Protein AF-A0A258CVZ5-F1 (afdb_monomer_lite)

Radius of gyration: 55.41 Å; chains: 1; bounding box: 117×95×167 Å

Sequence (265 aa):
MRPGRKWPPSSSAARSSVRCCCARSRASSRRRPATSSPASRQPRSSSRLRRTTCRPRPGAPRHAPNSSASRRRRPRATLPRWPSPPRKSPWRSTRSAGGSVLSVISDIAQQTNLLALNATIEAARAGDAGRGFAVVAAEVKALAGQTAAATHDIARLVADMQGATRSSVESIGQVSTTIGKMSDISTAMAAAFVEQTAIIQEISSNAQRTAHLTAEVAHTIDEVNGGAKLTTDAAAQVHISAHQLTDQSQRLASEVDRLMTTLAA

Structure (mmCIF, N/CA/C/O backbone):
data_AF-A0A258CVZ5-F1
#
_entry.id   AF-A0A258CVZ5-F1
#
loop_
_atom_site.group_PDB
_atom_site.id
_atom_site.type_symbol
_atom_site.label_atom_id
_atom_site.label_alt_id
_atom_site.label_comp_id
_atom_site.label_asym_id
_atom_site.label_entity_id
_atom_site.label_seq_id
_atom_site.pdbx_PDB_ins_code
_atom_site.Cartn_x
_atom_site.Cartn_y
_atom_site.Cartn_z
_atom_site.occupancy
_atom_site.B_iso_or_equiv
_atom_site.auth_seq_id
_atom_site.auth_comp_id
_atom_site.auth_asym_id
_atom_site.auth_atom_id
_atom_site.pdbx_PDB_model_num
ATOM 1 N N . MET A 1 1 ? -6.219 -42.649 34.442 1.00 43.97 1 MET A N 1
ATOM 2 C CA . MET A 1 1 ? -4.867 -42.430 33.873 1.00 43.97 1 MET A CA 1
ATOM 3 C C . MET A 1 1 ? -4.973 -41.889 32.448 1.00 43.97 1 MET A C 1
ATOM 5 O O . MET A 1 1 ? -5.519 -42.581 31.602 1.00 43.97 1 MET A O 1
ATOM 9 N N . ARG A 1 2 ? -4.448 -40.688 32.177 1.00 38.56 2 ARG A N 1
ATOM 10 C CA . ARG A 1 2 ? -3.945 -40.211 30.867 1.00 38.56 2 ARG A CA 1
ATOM 11 C C . ARG A 1 2 ? -3.020 -39.007 31.155 1.00 38.56 2 ARG A C 1
ATOM 13 O O . ARG A 1 2 ? -3.294 -38.299 32.123 1.00 38.56 2 ARG A O 1
ATOM 20 N N . PRO A 1 3 ? -1.895 -38.821 30.440 1.00 45.94 3 PRO A N 1
ATOM 21 C CA . PRO A 1 3 ? -0.802 -37.971 30.923 1.00 45.94 3 PRO A CA 1
ATOM 22 C C . PRO A 1 3 ? -1.052 -36.468 30.728 1.00 45.94 3 PRO A C 1
ATOM 24 O O . PRO A 1 3 ? -1.619 -36.039 29.723 1.00 45.94 3 PRO A O 1
ATOM 27 N N . GLY A 1 4 ? -0.585 -35.663 31.687 1.00 37.09 4 GLY A N 1
ATOM 28 C CA . GLY A 1 4 ? -0.695 -34.203 31.653 1.00 37.09 4 GLY A CA 1
ATOM 29 C C . GLY A 1 4 ? 0.285 -33.539 30.680 1.00 37.09 4 GLY A C 1
ATOM 30 O O . GLY A 1 4 ? 1.428 -33.973 30.527 1.00 37.09 4 GLY A O 1
ATOM 31 N N . ARG A 1 5 ? -0.146 -32.440 30.048 1.00 44.16 5 ARG A N 1
ATOM 32 C CA . ARG A 1 5 ? 0.712 -31.602 29.196 1.00 44.16 5 ARG A CA 1
ATOM 33 C C . ARG A 1 5 ? 1.602 -30.712 30.070 1.00 44.16 5 ARG A C 1
ATOM 35 O O . ARG A 1 5 ? 1.121 -29.743 30.651 1.00 44.16 5 ARG A O 1
ATOM 42 N N . LYS A 1 6 ? 2.897 -31.029 30.147 1.00 41.91 6 LYS A N 1
ATOM 43 C CA . LYS A 1 6 ? 3.903 -30.144 30.756 1.00 41.91 6 LYS A CA 1
ATOM 44 C C . LYS A 1 6 ? 4.078 -28.888 29.895 1.00 41.91 6 LYS A C 1
ATOM 46 O O . LYS A 1 6 ? 4.315 -29.006 28.695 1.00 41.91 6 LYS A O 1
ATOM 51 N N . TRP A 1 7 ? 4.018 -27.711 30.513 1.00 36.25 7 TRP A N 1
ATOM 52 C CA . TRP A 1 7 ? 4.515 -26.469 29.915 1.00 36.25 7 TRP A CA 1
ATOM 53 C C . TRP A 1 7 ? 6.034 -26.358 30.153 1.00 36.25 7 TRP A C 1
ATOM 55 O O . TRP A 1 7 ? 6.476 -26.646 31.269 1.00 36.25 7 TRP A O 1
ATOM 65 N N . PRO A 1 8 ? 6.845 -25.962 29.155 1.00 52.19 8 PRO A N 1
ATOM 66 C CA . PRO A 1 8 ? 8.255 -25.634 29.363 1.00 52.19 8 PRO A CA 1
ATOM 67 C C . PRO A 1 8 ? 8.420 -24.234 30.002 1.00 52.19 8 PRO A C 1
ATOM 69 O O . PRO A 1 8 ? 7.559 -23.373 29.810 1.00 52.19 8 PRO A O 1
ATOM 72 N N . PRO A 1 9 ? 9.507 -23.986 30.759 1.00 44.97 9 PRO A N 1
ATOM 73 C CA . PRO A 1 9 ? 9.727 -22.728 31.476 1.00 44.97 9 PRO A CA 1
ATOM 74 C C . PRO A 1 9 ? 10.309 -21.603 30.601 1.00 44.97 9 PRO A C 1
ATOM 76 O O . PRO A 1 9 ? 10.814 -21.817 29.501 1.00 44.97 9 PRO A O 1
ATOM 79 N N . SER A 1 10 ? 10.265 -20.380 31.132 1.00 40.62 10 SER A N 1
ATOM 80 C CA . SER A 1 10 ? 10.640 -19.134 30.455 1.00 40.62 10 SER A CA 1
ATOM 81 C C . SER A 1 10 ? 12.147 -18.838 30.420 1.00 40.62 10 SER A C 1
ATOM 83 O O . SER A 1 10 ? 12.774 -18.700 31.469 1.00 40.62 10 SER A O 1
ATOM 85 N N . SER A 1 11 ? 12.688 -18.575 29.228 1.00 33.44 11 SER A N 1
ATOM 86 C CA . SER A 1 11 ? 13.855 -17.704 28.977 1.00 33.44 11 SER A CA 1
ATOM 87 C C . SER A 1 11 ? 13.878 -17.329 27.476 1.00 33.44 11 SER A C 1
ATOM 89 O O . SER A 1 11 ? 13.265 -18.036 26.684 1.00 33.44 11 SER A O 1
ATOM 91 N N . SER A 1 12 ? 14.489 -16.239 26.997 1.00 35.91 12 SER A N 1
ATOM 92 C CA . SER A 1 12 ? 15.275 -15.183 27.654 1.00 35.91 12 SER A CA 1
ATOM 93 C C . SER A 1 12 ? 14.945 -13.786 27.066 1.00 35.91 12 SER A C 1
ATOM 95 O O . SER A 1 12 ? 14.009 -13.629 26.284 1.00 35.91 12 SER A O 1
ATOM 97 N N . ALA A 1 13 ? 15.640 -12.733 27.510 1.00 39.41 13 ALA A N 1
ATOM 98 C CA . ALA A 1 13 ? 15.222 -11.340 27.322 1.00 39.41 13 ALA A CA 1
ATOM 99 C C . ALA A 1 13 ? 15.484 -10.738 25.923 1.00 39.41 13 ALA A C 1
ATOM 101 O O . ALA A 1 13 ? 16.605 -10.769 25.426 1.00 39.41 13 ALA A O 1
ATOM 102 N N . ALA A 1 14 ? 14.495 -10.003 25.398 1.00 33.94 14 ALA A N 1
ATOM 103 C CA . ALA A 1 14 ? 14.658 -9.033 24.309 1.00 33.94 14 ALA A CA 1
ATOM 104 C C . ALA A 1 14 ? 14.082 -7.662 24.726 1.00 33.94 14 ALA A C 1
ATOM 106 O O . ALA A 1 14 ? 12.896 -7.387 24.559 1.00 33.94 14 ALA A O 1
ATOM 107 N N . ARG A 1 15 ? 14.913 -6.790 25.320 1.00 34.47 15 ARG A N 1
ATOM 108 C CA . ARG A 1 15 ? 14.501 -5.445 25.778 1.00 34.47 15 ARG A CA 1
ATOM 109 C C . ARG A 1 15 ? 14.641 -4.401 24.659 1.00 34.47 15 ARG A C 1
ATOM 111 O O . ARG A 1 15 ? 15.603 -3.637 24.644 1.00 34.47 15 ARG A O 1
ATOM 118 N N . SER A 1 16 ? 13.679 -4.327 23.742 1.00 34.06 16 SER A N 1
ATOM 119 C CA . SER A 1 16 ? 13.611 -3.272 22.715 1.00 34.06 16 SER A CA 1
ATOM 120 C C . SER A 1 16 ? 13.092 -1.945 23.296 1.00 34.06 16 SER A C 1
ATOM 122 O O . SER A 1 16 ? 11.910 -1.614 23.229 1.00 34.06 16 SER A O 1
ATOM 124 N N . SER A 1 17 ? 13.986 -1.150 23.895 1.00 35.59 17 SER A N 1
ATOM 125 C CA . SER A 1 17 ? 13.624 0.146 24.487 1.00 35.59 17 SER A CA 1
ATOM 126 C C . SER A 1 17 ? 13.300 1.204 23.421 1.00 35.59 17 SER A C 1
ATOM 128 O O . SER A 1 17 ? 14.208 1.843 22.882 1.00 35.59 17 SER A O 1
ATOM 130 N N . VAL A 1 18 ? 12.013 1.445 23.159 1.00 36.34 18 VAL A N 1
ATOM 131 C CA . VAL A 1 18 ? 11.547 2.560 22.316 1.00 36.34 18 VAL A CA 1
ATOM 132 C C . VAL A 1 18 ? 11.775 3.885 23.054 1.00 36.34 18 VAL A C 1
ATOM 134 O O . VAL A 1 18 ? 10.957 4.320 23.862 1.00 36.34 18 VAL A O 1
ATOM 137 N N . ARG A 1 19 ? 12.919 4.531 22.803 1.00 35.22 19 ARG A N 1
ATOM 138 C CA . ARG A 1 19 ? 13.215 5.883 23.300 1.00 35.22 19 ARG A CA 1
ATOM 139 C C . ARG A 1 19 ? 12.685 6.931 22.321 1.00 35.22 19 ARG A C 1
ATOM 141 O O . ARG A 1 19 ? 13.093 6.953 21.164 1.00 35.22 19 ARG A O 1
ATOM 148 N N . CYS A 1 20 ? 11.845 7.847 22.798 1.00 30.83 20 CYS A N 1
ATOM 149 C CA . CYS A 1 20 ? 11.423 9.010 22.017 1.00 30.83 20 CYS A CA 1
ATOM 150 C C . CYS A 1 20 ? 12.607 9.960 21.767 1.00 30.83 20 CYS A C 1
ATOM 152 O O . CYS A 1 20 ? 13.068 10.645 22.682 1.00 30.83 20 CYS A O 1
ATOM 154 N N . CYS A 1 21 ? 13.079 10.044 20.522 1.00 32.38 21 CYS A N 1
ATOM 155 C CA . CYS A 1 21 ? 14.074 11.035 20.112 1.00 32.38 21 CYS A CA 1
ATOM 156 C C . CYS A 1 21 ? 13.416 12.384 19.786 1.00 32.38 21 CYS A C 1
ATOM 158 O O . CYS A 1 21 ? 13.092 12.673 18.636 1.00 32.38 21 CYS A O 1
ATOM 160 N N . CYS A 1 22 ? 13.282 13.251 20.791 1.00 32.50 22 CYS A N 1
ATOM 161 C CA . CYS A 1 22 ? 13.031 14.674 20.557 1.00 32.50 22 CYS A CA 1
ATOM 162 C C . CYS A 1 22 ? 14.263 15.318 19.899 1.00 32.50 22 CYS A C 1
ATOM 164 O O . CYS A 1 22 ? 15.237 15.651 20.577 1.00 32.50 22 CYS A O 1
ATOM 166 N N . ALA A 1 23 ? 14.226 15.503 18.579 1.00 34.03 23 ALA A N 1
ATOM 167 C CA . ALA A 1 23 ? 15.282 16.187 17.842 1.00 34.03 23 ALA A CA 1
ATOM 168 C C . ALA A 1 23 ? 15.343 17.676 18.236 1.00 34.03 23 ALA A C 1
ATOM 170 O O . ALA A 1 23 ? 14.445 18.456 17.921 1.00 34.03 23 ALA A O 1
ATOM 171 N N . ARG A 1 24 ? 16.417 18.080 18.926 1.00 32.25 24 ARG A N 1
ATOM 172 C CA . ARG A 1 24 ? 16.710 19.478 19.276 1.00 32.25 24 ARG A CA 1
ATOM 173 C C . ARG A 1 24 ? 17.983 19.917 18.555 1.00 32.25 24 ARG A C 1
ATOM 175 O O . ARG A 1 24 ? 19.082 19.538 18.958 1.00 32.25 24 ARG A O 1
ATOM 182 N N . SER A 1 25 ? 17.833 20.724 17.509 1.00 32.69 25 SER A N 1
ATOM 183 C CA . SER A 1 25 ? 18.953 21.347 16.799 1.00 32.69 25 SER A CA 1
ATOM 184 C C . SER A 1 25 ? 19.753 22.291 17.712 1.00 32.69 25 SER A C 1
ATOM 186 O O . SER A 1 25 ? 19.234 22.864 18.675 1.00 32.69 25 SER A O 1
ATOM 188 N N . ARG A 1 26 ? 21.053 22.424 17.429 1.00 36.06 26 ARG A N 1
ATOM 189 C CA . ARG A 1 26 ? 22.012 23.288 18.139 1.00 36.06 26 ARG A CA 1
ATOM 190 C C . ARG A 1 26 ? 22.712 24.226 17.152 1.00 36.06 26 ARG A C 1
ATOM 192 O O . ARG A 1 26 ? 22.802 23.907 15.974 1.00 36.06 26 ARG A O 1
ATOM 199 N N . ALA A 1 27 ? 23.318 25.278 17.715 1.00 32.81 27 ALA A N 1
ATOM 200 C CA . ALA A 1 27 ? 24.155 26.286 17.051 1.00 32.81 27 ALA A CA 1
ATOM 201 C C . ALA A 1 27 ? 23.382 27.250 16.118 1.00 32.81 27 ALA A C 1
ATOM 203 O O . ALA A 1 27 ? 22.304 26.927 15.638 1.00 32.81 27 ALA A O 1
ATOM 204 N N . SER A 1 28 ? 23.855 28.479 15.883 1.00 30.25 28 SER A N 1
ATOM 205 C CA . SER A 1 28 ? 25.177 29.055 16.205 1.00 30.25 28 SER A CA 1
ATOM 206 C C . SER A 1 28 ? 25.136 30.303 17.102 1.00 30.25 28 SER A C 1
ATOM 208 O O . SER A 1 28 ? 24.084 30.863 17.390 1.00 30.25 28 SER A O 1
ATOM 210 N N . SER A 1 29 ? 26.309 30.728 17.578 1.00 32.22 29 SER A N 1
ATOM 211 C CA . SER A 1 29 ? 26.504 31.802 18.560 1.00 32.22 29 SER A CA 1
ATOM 212 C C . SER A 1 29 ? 27.061 33.093 17.948 1.00 32.22 29 SER A C 1
ATOM 214 O O . SER A 1 29 ? 27.775 33.042 16.946 1.00 32.22 29 SER A O 1
ATOM 216 N N . ARG A 1 30 ? 26.846 34.242 18.618 1.00 32.75 30 ARG A N 1
ATOM 217 C CA . ARG A 1 30 ? 27.822 35.354 18.664 1.00 32.75 30 ARG A CA 1
ATOM 218 C C . ARG A 1 30 ? 27.571 36.355 19.815 1.00 32.75 30 ARG A C 1
ATOM 220 O O . ARG A 1 30 ? 26.551 37.020 19.856 1.00 32.75 30 ARG A O 1
ATOM 227 N N . ARG A 1 31 ? 28.591 36.465 20.681 1.00 33.00 31 ARG A N 1
ATOM 228 C CA . ARG A 1 31 ? 29.097 37.663 21.402 1.00 33.00 31 ARG A CA 1
ATOM 229 C C . ARG A 1 31 ? 28.185 38.448 22.381 1.00 33.00 31 ARG A C 1
ATOM 231 O O . ARG A 1 31 ? 27.462 39.358 22.003 1.00 33.00 31 ARG A O 1
ATOM 238 N N . ARG A 1 32 ? 28.412 38.164 23.676 1.00 35.53 32 ARG A N 1
ATOM 239 C CA . ARG A 1 32 ? 28.558 39.124 24.812 1.00 35.53 32 ARG A CA 1
ATOM 240 C C . ARG A 1 32 ? 29.895 39.917 24.689 1.00 35.53 32 ARG A C 1
ATOM 242 O O . ARG A 1 32 ? 30.618 39.591 23.739 1.00 35.53 32 ARG A O 1
ATOM 249 N N . PRO A 1 33 ? 30.329 40.858 25.582 1.00 45.25 33 PRO A N 1
ATOM 250 C CA . PRO A 1 33 ? 29.821 41.349 26.902 1.00 45.25 33 PRO A CA 1
ATOM 251 C C . PRO A 1 33 ? 28.605 42.310 26.765 1.00 45.25 33 PRO A C 1
ATOM 253 O O . PRO A 1 33 ? 27.865 42.110 25.810 1.00 45.25 33 PRO A O 1
ATOM 256 N N . ALA A 1 34 ? 28.213 43.264 27.635 1.00 33.00 34 ALA A N 1
ATOM 257 C CA . ALA A 1 34 ? 28.715 43.900 28.885 1.00 33.00 34 ALA A CA 1
ATOM 258 C C . ALA A 1 34 ? 27.500 44.549 29.645 1.00 33.00 34 ALA A C 1
ATOM 260 O O . ALA A 1 34 ? 26.404 44.481 29.096 1.00 33.00 34 ALA A O 1
ATOM 261 N N . THR A 1 35 ? 27.511 45.180 30.839 1.00 35.22 35 THR A N 1
ATOM 262 C CA . THR A 1 35 ? 28.440 45.360 31.996 1.00 35.22 35 THR A CA 1
ATOM 263 C C . THR A 1 35 ? 27.619 45.813 33.239 1.00 35.22 35 THR A C 1
ATOM 265 O O . THR A 1 35 ? 26.441 46.115 33.080 1.00 35.22 35 THR A O 1
ATOM 268 N N . SER A 1 36 ? 28.258 45.922 34.424 1.00 35.38 36 SER A N 1
ATOM 269 C CA . SER A 1 36 ? 27.832 46.712 35.618 1.00 35.38 36 SER A CA 1
ATOM 270 C C . SER A 1 36 ? 26.449 46.436 36.271 1.00 35.38 36 SER A C 1
ATOM 272 O O . SER A 1 36 ? 25.650 45.623 35.823 1.00 35.38 36 SER A O 1
ATOM 274 N N . SER A 1 37 ? 26.241 47.033 37.452 1.00 33.56 37 SER A N 1
ATOM 275 C CA . SER A 1 37 ? 25.177 46.794 38.453 1.00 33.56 37 SER A CA 1
ATOM 276 C C . SER A 1 37 ? 24.956 48.112 39.241 1.00 33.56 37 SER A C 1
ATOM 278 O O . SER A 1 37 ? 25.771 49.017 39.058 1.00 33.56 37 SER A O 1
ATOM 280 N N . PRO A 1 38 ? 24.034 48.235 40.219 1.00 51.97 38 PRO A N 1
ATOM 281 C CA . PRO A 1 38 ? 22.591 47.963 40.233 1.00 51.97 38 PRO A CA 1
ATOM 282 C C . PRO A 1 38 ? 21.750 49.267 40.415 1.00 51.97 38 PRO A C 1
ATOM 284 O O . PRO A 1 38 ? 22.261 50.374 40.310 1.00 51.97 38 PRO A O 1
ATOM 287 N N . ALA A 1 39 ? 20.472 49.099 40.797 1.00 32.91 39 ALA A N 1
ATOM 288 C CA . ALA A 1 39 ? 19.554 50.072 41.423 1.00 32.91 39 ALA A CA 1
ATOM 289 C C . ALA A 1 39 ? 18.831 51.126 40.546 1.00 32.91 39 ALA A C 1
ATOM 291 O O . ALA A 1 39 ? 19.392 52.139 40.146 1.00 32.91 39 ALA A O 1
ATOM 292 N N . SER A 1 40 ? 17.495 51.001 40.444 1.00 35.50 40 SER A N 1
ATOM 293 C CA . SER A 1 40 ? 16.571 51.951 41.111 1.00 35.50 40 SER A CA 1
ATOM 294 C C . SER A 1 40 ? 15.066 51.606 40.979 1.00 35.50 40 SER A C 1
ATOM 296 O O . SER A 1 40 ? 14.589 51.126 39.960 1.00 35.50 40 SER A O 1
ATOM 298 N N . ARG A 1 41 ? 14.333 51.875 42.072 1.00 33.91 41 ARG A N 1
ATOM 299 C CA . ARG A 1 41 ? 12.924 52.332 42.193 1.00 33.91 41 ARG A CA 1
ATOM 300 C C . ARG A 1 41 ? 11.809 51.785 41.260 1.00 33.91 41 ARG A C 1
ATOM 302 O O . ARG A 1 41 ? 11.438 52.433 40.294 1.00 33.91 41 ARG A O 1
ATOM 309 N N . GLN A 1 42 ? 11.106 50.776 41.794 1.00 39.81 42 GLN A N 1
ATOM 310 C CA . GLN A 1 42 ? 9.632 50.706 41.988 1.00 39.81 42 GLN A CA 1
ATOM 311 C C . GLN A 1 42 ? 8.634 50.684 40.785 1.00 39.81 42 GLN A C 1
ATOM 313 O O . GLN A 1 42 ? 8.951 51.107 39.679 1.00 39.81 42 GLN A O 1
ATOM 318 N N . PRO A 1 43 ? 7.400 50.150 40.982 1.00 44.72 43 PRO A N 1
ATOM 319 C CA . PRO A 1 43 ? 6.485 49.779 39.891 1.00 44.72 43 PRO A CA 1
ATOM 320 C C . PRO A 1 43 ? 5.345 50.783 39.626 1.00 44.72 43 PRO A C 1
ATOM 322 O O . PRO A 1 43 ? 4.914 51.501 40.530 1.00 44.72 43 PRO A O 1
ATOM 325 N N . ARG A 1 44 ? 4.745 50.739 38.421 1.00 33.84 44 ARG A N 1
ATOM 326 C CA . ARG A 1 44 ? 3.428 51.349 38.134 1.00 33.84 44 ARG A CA 1
ATOM 327 C C . ARG A 1 44 ? 2.563 50.563 37.136 1.00 33.84 44 ARG A C 1
ATOM 329 O O . ARG A 1 44 ? 3.063 49.894 36.241 1.00 33.84 44 ARG A O 1
ATOM 336 N N . SER A 1 45 ? 1.249 50.749 37.303 1.00 35.41 45 SER A N 1
ATOM 337 C CA . SER A 1 45 ? 0.148 50.519 36.345 1.00 35.41 45 SER A CA 1
ATOM 338 C C . SER A 1 45 ? 0.005 49.131 35.704 1.00 35.41 45 SER A C 1
ATOM 340 O O . SER A 1 45 ? 0.481 48.854 34.606 1.00 35.41 45 SER A O 1
ATOM 342 N N . SER A 1 46 ? -0.832 48.330 36.356 1.00 36.00 46 SER A N 1
ATOM 343 C CA . SER A 1 46 ? -1.595 47.212 35.801 1.00 36.00 46 SER A CA 1
ATOM 344 C C . SER A 1 46 ? -2.308 47.539 34.474 1.00 36.00 46 SER A C 1
ATOM 346 O O . SER A 1 46 ? -3.188 48.399 34.405 1.00 36.00 46 SER A O 1
ATOM 348 N N . SER A 1 47 ? -1.998 46.784 33.418 1.00 40.25 47 SER A N 1
ATOM 349 C CA . SER A 1 47 ? -2.697 46.844 32.131 1.00 40.25 47 SER A CA 1
ATOM 350 C C . SER A 1 47 ? -3.999 46.027 32.166 1.00 40.25 47 SER A C 1
ATOM 352 O O . SER A 1 47 ? -4.002 44.803 32.299 1.00 40.25 47 SER A O 1
ATOM 354 N N . ARG A 1 48 ? -5.152 46.700 32.040 1.00 41.22 48 ARG A N 1
ATOM 355 C CA . ARG A 1 48 ? -6.466 46.032 31.990 1.00 41.22 48 ARG A CA 1
ATOM 356 C C . ARG A 1 48 ? -6.670 45.312 30.652 1.00 41.22 48 ARG A C 1
ATOM 358 O O . ARG A 1 48 ? -7.052 45.937 29.664 1.00 41.22 48 ARG A O 1
ATOM 365 N N . LEU A 1 49 ? -6.512 43.988 30.645 1.00 41.81 49 LEU A N 1
ATOM 366 C CA . LEU A 1 49 ? -6.949 43.118 29.547 1.00 41.81 49 LEU A CA 1
ATOM 367 C C . LEU A 1 49 ? -8.471 43.234 29.338 1.00 41.81 49 LEU A C 1
ATOM 369 O O . LEU A 1 49 ? -9.266 42.649 30.077 1.00 41.81 49 LEU A O 1
ATOM 373 N N . ARG A 1 50 ? -8.891 43.989 28.315 1.00 39.28 50 ARG A N 1
ATOM 374 C CA . ARG A 1 50 ? -10.295 44.063 27.884 1.00 39.28 50 ARG A CA 1
ATOM 375 C C . ARG A 1 50 ? -10.717 42.726 27.266 1.00 39.28 50 ARG A C 1
ATOM 377 O O . ARG A 1 50 ? -10.440 42.470 26.100 1.00 39.28 50 ARG A O 1
ATOM 384 N N . ARG A 1 51 ? -11.434 41.893 28.029 1.00 38.19 51 ARG A N 1
ATOM 385 C CA . ARG A 1 51 ? -12.170 40.743 27.478 1.00 38.19 51 ARG A CA 1
ATOM 386 C C . ARG A 1 51 ? -13.263 41.244 26.528 1.00 38.19 51 ARG A C 1
ATOM 388 O O . ARG A 1 51 ? -14.237 41.844 26.974 1.00 38.19 51 ARG A O 1
ATOM 395 N N . THR A 1 52 ? -13.119 40.976 25.235 1.00 42.44 52 THR A N 1
ATOM 396 C CA . THR A 1 52 ? -14.154 41.199 24.218 1.00 42.44 52 THR A CA 1
ATOM 397 C C . THR A 1 52 ? -15.204 40.090 24.282 1.00 42.44 52 THR A C 1
ATOM 399 O O . THR A 1 52 ? -15.119 39.072 23.600 1.00 42.44 52 THR A O 1
ATOM 402 N N . THR A 1 53 ? -16.217 40.269 25.129 1.00 43.12 53 THR A N 1
ATOM 403 C CA . THR A 1 53 ? -17.380 39.375 25.188 1.00 43.12 53 THR A CA 1
ATOM 404 C C . THR A 1 53 ? -18.278 39.576 23.965 1.00 43.12 53 THR A C 1
ATOM 406 O O . THR A 1 53 ? -19.098 40.491 23.915 1.00 43.12 53 THR A O 1
ATOM 409 N N . CYS A 1 54 ? -18.143 38.700 22.966 1.00 35.62 54 CYS A N 1
ATOM 410 C CA . CYS A 1 54 ? -19.043 38.663 21.813 1.00 35.62 54 CYS A CA 1
ATOM 411 C C . CYS A 1 54 ? -20.477 38.342 22.264 1.00 35.62 54 CYS A C 1
ATOM 413 O O . CYS A 1 54 ? -20.787 37.214 22.646 1.00 35.62 54 CYS A O 1
ATOM 415 N N . ARG A 1 55 ? -21.355 39.349 22.225 1.00 36.38 55 ARG A N 1
ATOM 416 C CA . ARG A 1 55 ? -22.770 39.237 22.597 1.00 36.38 55 ARG A CA 1
ATOM 417 C C . ARG A 1 55 ? -23.586 38.857 21.348 1.00 36.38 55 ARG A C 1
ATOM 419 O O . ARG A 1 55 ? -23.510 39.592 20.363 1.00 36.38 55 ARG A O 1
ATOM 426 N N . PRO A 1 56 ? -24.342 37.743 21.336 1.00 41.81 56 PRO A N 1
ATOM 427 C CA . PRO A 1 56 ? -25.127 37.354 20.164 1.00 41.81 56 PRO A CA 1
ATOM 428 C C . PRO A 1 56 ? -26.287 38.332 19.921 1.00 41.81 56 PRO A C 1
ATOM 430 O O . PRO A 1 56 ? -26.896 38.835 20.867 1.00 41.81 56 PRO A O 1
ATOM 433 N N . ARG A 1 57 ? -26.612 38.588 18.646 1.00 39.31 57 ARG A N 1
ATOM 434 C CA . ARG A 1 57 ? -27.811 39.350 18.257 1.00 39.31 57 ARG A CA 1
ATOM 435 C C . ARG A 1 57 ? -29.077 38.509 18.505 1.00 39.31 57 ARG A C 1
ATOM 437 O O . ARG A 1 57 ? -29.105 37.360 18.063 1.00 39.31 57 ARG A O 1
ATOM 444 N N . PRO A 1 58 ? -30.139 39.056 19.123 1.00 40.19 58 PRO A N 1
ATOM 445 C CA . PRO A 1 58 ? -31.464 38.445 19.062 1.00 40.19 58 PRO A CA 1
ATOM 446 C C . PRO A 1 58 ? -32.047 38.589 17.643 1.00 40.19 58 PRO A C 1
ATOM 448 O O . PRO A 1 58 ? -31.783 39.587 16.973 1.00 40.19 58 PRO A O 1
ATOM 451 N N . GLY A 1 59 ? -32.843 37.611 17.191 1.00 46.28 59 GLY A N 1
ATOM 452 C CA . GLY A 1 59 ? -33.611 37.701 15.935 1.00 46.28 59 GLY A CA 1
ATOM 453 C C . GLY A 1 59 ? -33.325 36.649 14.852 1.00 46.28 59 GLY A C 1
ATOM 454 O O . GLY A 1 59 ? -33.938 36.713 13.792 1.00 46.28 59 GLY A O 1
ATOM 455 N N . ALA A 1 60 ? -32.439 35.672 15.076 1.00 39.50 60 ALA A N 1
ATOM 456 C CA . ALA A 1 60 ? -32.267 34.560 14.132 1.00 39.50 60 ALA A CA 1
ATOM 457 C C . ALA 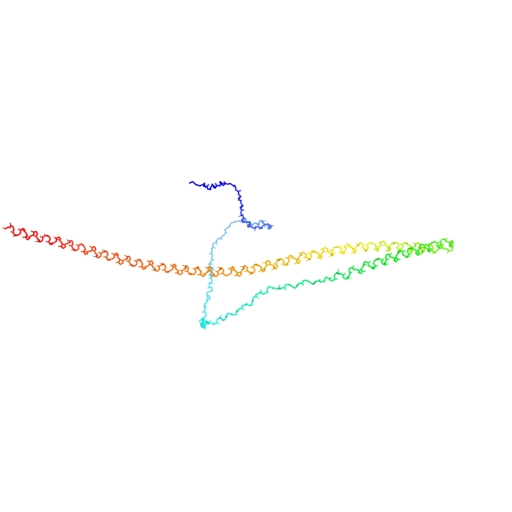A 1 60 ? -33.453 33.565 14.218 1.00 39.50 60 ALA A C 1
ATOM 459 O O . ALA A 1 60 ? -33.765 33.111 15.325 1.00 39.50 60 ALA A O 1
ATOM 460 N N . PRO A 1 61 ? -34.111 33.197 13.100 1.00 45.75 61 PRO A N 1
ATOM 461 C CA . PRO A 1 61 ? -35.227 32.254 13.118 1.00 45.75 61 PRO A CA 1
ATOM 462 C C . PRO A 1 61 ? -34.760 30.831 13.456 1.00 45.75 61 PRO A C 1
ATOM 464 O O . PRO A 1 61 ? -33.727 30.358 12.978 1.00 45.75 61 PRO A O 1
ATOM 467 N N . ARG A 1 62 ? -35.547 30.117 14.270 1.00 42.34 62 ARG A N 1
ATOM 468 C CA . ARG A 1 62 ? -35.299 28.704 14.589 1.00 42.34 62 ARG A CA 1
ATOM 469 C C . ARG A 1 62 ? -35.729 27.824 13.414 1.00 42.34 62 ARG A C 1
ATOM 471 O O . ARG A 1 62 ? -36.917 27.564 13.249 1.00 42.34 62 ARG A O 1
ATOM 478 N N . HIS A 1 63 ? -34.777 27.327 12.628 1.00 40.84 63 HIS A N 1
ATOM 479 C CA . HIS A 1 63 ? -35.067 26.259 11.670 1.00 40.84 63 HIS A CA 1
ATOM 480 C C . HIS A 1 63 ? -35.427 24.964 12.410 1.00 40.84 63 HIS A C 1
ATOM 482 O O . HIS A 1 63 ? -34.633 24.447 13.196 1.00 40.84 63 HIS A O 1
ATOM 488 N N . ALA A 1 64 ? -36.625 24.441 12.146 1.00 39.66 64 ALA A N 1
ATOM 489 C CA . ALA A 1 64 ? -37.043 23.122 12.606 1.00 39.66 64 ALA A CA 1
ATOM 490 C C . ALA A 1 64 ? -36.253 22.008 11.880 1.00 39.66 64 ALA A C 1
ATOM 492 O O . ALA A 1 64 ? -35.856 22.194 10.724 1.00 39.66 64 ALA A O 1
ATOM 493 N N . PRO A 1 65 ? -36.028 20.842 12.516 1.00 43.56 65 PRO A N 1
ATOM 494 C CA . PRO A 1 65 ? -35.338 19.724 11.882 1.00 43.56 65 PRO A CA 1
ATOM 495 C C . PRO A 1 65 ? -36.227 19.084 10.804 1.00 43.56 65 PRO A C 1
ATOM 497 O O . PRO A 1 65 ? -37.152 18.338 11.113 1.00 43.56 65 PRO A O 1
ATOM 500 N N . ASN A 1 66 ? -35.940 19.355 9.528 1.00 41.44 66 ASN A N 1
ATOM 501 C CA . ASN A 1 66 ? -36.650 18.716 8.420 1.00 41.44 66 ASN A CA 1
ATOM 502 C C . ASN A 1 66 ? -36.263 17.228 8.300 1.00 41.44 66 ASN A C 1
ATOM 504 O O . ASN A 1 66 ? -35.179 16.882 7.822 1.00 41.44 66 ASN A O 1
ATOM 508 N N . SER A 1 67 ? -37.186 16.350 8.686 1.00 43.72 67 SER A N 1
ATOM 509 C CA . SER A 1 67 ? -37.103 14.888 8.629 1.00 43.72 67 SER A CA 1
ATOM 510 C C . SER A 1 67 ? -37.297 14.305 7.214 1.00 43.72 67 SER A C 1
ATOM 512 O O . SER A 1 67 ? -37.980 13.302 7.031 1.00 43.72 67 SER A O 1
ATOM 514 N N . SER A 1 68 ? -36.649 14.885 6.196 1.00 41.12 68 SER A N 1
ATOM 515 C CA . SER A 1 68 ? -36.698 14.394 4.806 1.00 41.12 68 SER A CA 1
ATOM 516 C C . SER A 1 68 ? -35.321 14.341 4.119 1.00 41.12 68 SER A C 1
ATOM 518 O O . SER A 1 68 ? -35.189 14.604 2.918 1.00 41.12 68 SER A O 1
ATOM 520 N N . ALA A 1 69 ? -34.267 14.000 4.870 1.00 40.66 69 ALA A N 1
ATOM 521 C CA . ALA A 1 69 ? -32.906 13.823 4.354 1.00 40.66 69 ALA A CA 1
ATOM 522 C C . ALA A 1 69 ? -32.792 12.577 3.448 1.00 40.66 69 ALA A C 1
ATOM 524 O O . ALA A 1 69 ? -32.302 11.522 3.853 1.00 40.66 69 ALA A O 1
ATOM 525 N N . SER A 1 70 ? -33.267 12.706 2.205 1.00 38.81 70 SER A N 1
ATOM 526 C CA . SER A 1 70 ? -33.191 11.664 1.176 1.00 38.81 70 SER A CA 1
ATOM 527 C C . SER A 1 70 ? -31.782 11.061 1.088 1.00 38.81 70 SER A C 1
ATOM 529 O O . SER A 1 70 ? -30.784 11.784 1.004 1.00 38.81 70 SER A O 1
ATOM 531 N N . ARG A 1 71 ? -31.687 9.722 1.087 1.00 40.84 71 ARG A N 1
ATOM 532 C CA . ARG A 1 71 ? -30.416 8.995 0.926 1.00 40.84 71 ARG A CA 1
ATOM 533 C C . ARG A 1 71 ? -29.883 9.159 -0.502 1.00 40.84 71 ARG A C 1
ATOM 535 O O . ARG A 1 71 ? -29.902 8.220 -1.296 1.00 40.84 71 ARG A O 1
ATOM 542 N N . ARG A 1 72 ? -29.341 10.341 -0.817 1.00 38.69 72 ARG A N 1
ATOM 543 C CA . ARG A 1 72 ? -28.445 10.545 -1.959 1.00 38.69 72 ARG A CA 1
ATOM 544 C C . ARG A 1 72 ? -27.234 9.638 -1.763 1.00 38.69 72 ARG A C 1
ATOM 546 O O . ARG A 1 72 ? -26.277 10.006 -1.083 1.00 38.69 72 ARG A O 1
ATOM 553 N N . ARG A 1 73 ? -27.297 8.435 -2.346 1.00 41.28 73 ARG A N 1
ATOM 554 C CA . ARG A 1 73 ? -26.145 7.546 -2.517 1.00 41.28 73 ARG A CA 1
ATOM 555 C C . ARG A 1 73 ? -25.029 8.387 -3.128 1.00 41.28 73 ARG A C 1
ATOM 557 O O . ARG A 1 73 ? -25.123 8.762 -4.295 1.00 41.28 73 ARG A O 1
ATOM 564 N N . ARG A 1 74 ? -23.990 8.702 -2.348 1.00 40.22 74 ARG A N 1
ATOM 565 C CA . ARG A 1 74 ? -22.756 9.241 -2.925 1.00 40.22 74 ARG A CA 1
ATOM 566 C C . ARG A 1 74 ? -22.293 8.220 -3.971 1.00 40.22 74 ARG A C 1
ATOM 568 O O . ARG A 1 74 ? -22.274 7.030 -3.638 1.00 40.22 74 ARG A O 1
ATOM 575 N N . PRO A 1 75 ? -21.975 8.626 -5.213 1.00 41.53 75 PRO A N 1
ATOM 576 C CA . PRO A 1 75 ? -21.381 7.694 -6.159 1.00 41.53 75 PRO A CA 1
ATOM 577 C C . PRO A 1 75 ? -20.128 7.102 -5.508 1.00 41.53 75 PRO A C 1
ATOM 579 O O . PRO A 1 75 ? -19.401 7.816 -4.810 1.00 41.53 75 PRO A O 1
ATOM 582 N N . ARG A 1 76 ? -19.891 5.794 -5.692 1.00 46.78 76 ARG A N 1
ATOM 583 C CA . ARG A 1 76 ? -18.613 5.190 -5.288 1.00 46.78 76 ARG A CA 1
ATOM 584 C C . ARG A 1 76 ? -17.507 6.045 -5.898 1.00 46.78 76 ARG A C 1
ATOM 586 O O . ARG A 1 76 ? -17.547 6.298 -7.100 1.00 46.78 76 ARG A O 1
ATOM 593 N N . ALA A 1 77 ? -16.545 6.469 -5.084 1.00 45.34 77 ALA A N 1
ATOM 594 C CA . ALA A 1 77 ? -15.348 7.123 -5.584 1.00 45.34 77 ALA A CA 1
ATOM 595 C C . ALA A 1 77 ? -14.567 6.094 -6.411 1.00 45.34 77 ALA A C 1
ATOM 597 O O . ALA A 1 77 ? -13.798 5.298 -5.876 1.00 45.34 77 ALA A O 1
ATOM 598 N N . THR A 1 78 ? -14.832 6.058 -7.715 1.00 51.00 78 THR A N 1
ATOM 599 C CA . THR A 1 78 ? -14.041 5.291 -8.668 1.00 51.00 78 THR A CA 1
ATOM 600 C C . THR A 1 78 ? -12.639 5.873 -8.642 1.00 51.00 78 THR A C 1
ATOM 602 O O . THR A 1 78 ? -12.440 7.004 -9.092 1.00 51.00 78 THR A O 1
ATOM 605 N N . LEU A 1 79 ? -11.688 5.114 -8.090 1.00 52.03 79 LEU A N 1
ATOM 606 C CA . LEU A 1 79 ? -10.266 5.430 -8.187 1.00 52.03 79 LEU A CA 1
ATOM 607 C C . LEU A 1 79 ? -9.941 5.773 -9.651 1.00 52.03 79 LEU A C 1
ATOM 609 O O . LEU A 1 79 ? -10.460 5.092 -10.545 1.00 52.03 79 LEU A O 1
ATOM 613 N N . PRO A 1 80 ? -9.129 6.812 -9.921 1.00 47.69 80 PRO A N 1
ATOM 614 C CA . PRO A 1 80 ? -8.782 7.183 -11.284 1.00 47.69 80 PRO A CA 1
ATOM 615 C C . PRO A 1 80 ? -8.086 5.996 -11.950 1.00 47.69 80 PRO A C 1
ATOM 617 O O . PRO A 1 80 ? -6.946 5.659 -11.627 1.00 47.69 80 PRO A O 1
ATOM 620 N N . ARG A 1 81 ? -8.807 5.320 -12.852 1.00 51.25 81 ARG A N 1
ATOM 621 C CA . ARG A 1 81 ? -8.318 4.141 -13.564 1.00 51.25 81 ARG A CA 1
ATOM 622 C C . ARG A 1 81 ? -7.226 4.596 -14.521 1.00 51.25 81 ARG A C 1
ATOM 624 O O . ARG A 1 81 ? -7.532 5.057 -15.620 1.00 51.25 81 ARG A O 1
ATOM 631 N N . TRP A 1 82 ? -5.976 4.483 -14.076 1.00 46.12 82 TRP A N 1
ATOM 632 C CA . TRP A 1 82 ? -4.802 4.857 -14.855 1.00 46.12 82 TRP A CA 1
ATOM 633 C C . TRP A 1 82 ? -4.892 4.264 -16.270 1.00 46.12 82 TRP A C 1
ATOM 635 O O . TRP A 1 82 ? -5.157 3.063 -16.408 1.00 46.12 82 TRP A O 1
ATOM 645 N N . PRO A 1 83 ? -4.724 5.084 -17.325 1.00 55.12 83 PRO A N 1
ATOM 646 C CA . PRO A 1 83 ? -4.803 4.596 -18.692 1.00 55.12 83 PRO A CA 1
ATOM 647 C C . PRO A 1 83 ? -3.702 3.560 -18.917 1.00 55.12 83 PRO A C 1
ATOM 649 O O . PRO A 1 83 ? -2.534 3.798 -18.611 1.00 55.12 83 PRO A O 1
ATOM 652 N N . SER A 1 84 ? -4.080 2.391 -19.434 1.00 51.44 84 SER A N 1
ATOM 653 C CA . SER A 1 84 ? -3.131 1.310 -19.696 1.00 51.44 84 SER A CA 1
ATOM 654 C C . SER A 1 84 ? -2.060 1.781 -20.691 1.00 51.44 84 SER A C 1
ATOM 656 O O . SER A 1 84 ? -2.422 2.368 -21.716 1.00 51.44 84 SER A O 1
ATOM 658 N N . PRO A 1 85 ? -0.760 1.538 -20.434 1.00 55.12 85 PRO A N 1
ATOM 659 C CA . PRO A 1 85 ? 0.302 2.004 -21.319 1.00 55.12 85 PRO A CA 1
ATOM 660 C C . PRO A 1 85 ? 0.147 1.406 -22.730 1.00 55.12 85 PRO A C 1
ATOM 662 O O . PRO A 1 85 ? -0.283 0.256 -22.872 1.00 55.12 85 PRO A O 1
ATOM 665 N N . PRO A 1 86 ? 0.478 2.163 -23.794 1.00 54.00 86 PRO A N 1
ATOM 666 C CA . PRO A 1 86 ? 0.198 1.757 -25.167 1.00 54.00 86 PRO A CA 1
ATOM 667 C C . PRO A 1 86 ? 0.928 0.459 -25.535 1.00 54.00 86 PRO A C 1
ATOM 669 O O . PRO A 1 86 ? 2.153 0.367 -25.479 1.00 54.00 86 PRO A O 1
ATOM 672 N N . ARG A 1 87 ? 0.161 -0.547 -25.980 1.00 57.22 87 ARG A N 1
ATOM 673 C CA . ARG A 1 87 ? 0.616 -1.933 -26.234 1.00 57.22 87 ARG A CA 1
ATOM 674 C C . ARG A 1 87 ? 1.628 -2.088 -27.390 1.00 57.22 87 ARG A C 1
ATOM 676 O O . ARG A 1 87 ? 2.058 -3.199 -27.690 1.00 57.22 87 ARG A O 1
ATOM 683 N N . LYS A 1 88 ? 2.017 -0.994 -28.049 1.00 45.81 88 LYS A N 1
ATOM 684 C CA . LYS A 1 88 ? 3.111 -0.926 -29.029 1.00 45.81 88 LYS A CA 1
ATOM 685 C C . LYS A 1 88 ? 3.958 0.308 -28.721 1.00 45.81 88 LYS A C 1
ATOM 687 O O . LYS A 1 88 ? 3.465 1.427 -28.824 1.00 45.81 88 LYS A O 1
ATOM 692 N N . SER A 1 89 ? 5.224 0.112 -28.357 1.00 57.12 89 SER A N 1
ATOM 693 C CA . SER A 1 89 ? 6.168 1.216 -28.168 1.00 57.12 89 SER A CA 1
ATOM 694 C C . SER A 1 89 ? 6.668 1.738 -29.527 1.00 57.12 89 SER A C 1
ATOM 696 O O . SER A 1 89 ? 7.016 0.927 -30.390 1.00 57.12 89 SER A O 1
ATOM 698 N N . PRO A 1 90 ? 6.739 3.069 -29.743 1.00 58.16 90 PRO A N 1
ATOM 699 C CA . PRO A 1 90 ? 7.153 3.643 -31.031 1.00 58.16 90 PRO A CA 1
ATOM 700 C C . PRO A 1 90 ? 8.613 3.309 -31.383 1.00 58.16 90 PRO A C 1
ATOM 702 O O . PRO A 1 90 ? 8.957 3.162 -32.551 1.00 58.16 90 PRO A O 1
ATOM 705 N N . TRP A 1 91 ? 9.449 3.063 -30.370 1.00 54.44 91 TRP A N 1
ATOM 706 C CA . TRP A 1 91 ? 10.877 2.716 -30.445 1.00 54.44 91 TRP A CA 1
ATOM 707 C C . TRP A 1 91 ? 11.222 1.375 -31.136 1.00 54.44 91 TRP A C 1
ATOM 709 O O . TRP A 1 91 ? 12.307 0.828 -30.911 1.00 54.44 91 TRP A O 1
ATOM 719 N N . ARG A 1 92 ? 10.313 0.790 -31.928 1.00 55.53 92 ARG A N 1
ATOM 720 C CA . ARG A 1 92 ? 10.578 -0.394 -32.766 1.00 55.53 92 ARG A CA 1
ATOM 721 C C . ARG A 1 92 ? 10.884 -0.046 -34.224 1.00 55.53 92 ARG A C 1
ATOM 723 O O . ARG A 1 92 ? 11.754 -0.700 -34.785 1.00 55.53 92 ARG A O 1
ATOM 730 N N . SER A 1 93 ? 10.225 0.949 -34.823 1.00 53.78 93 SER A N 1
ATOM 731 C CA . SER A 1 93 ? 10.395 1.280 -36.251 1.00 53.78 93 SER A CA 1
ATOM 732 C C . SER A 1 93 ? 11.699 2.024 -36.548 1.00 53.78 93 SER A C 1
ATOM 734 O O . SER A 1 93 ? 12.364 1.729 -37.532 1.00 53.78 93 SER A O 1
ATOM 736 N N . THR A 1 94 ? 12.123 2.933 -35.668 1.00 54.44 94 THR A N 1
ATOM 737 C CA . THR A 1 94 ? 13.385 3.684 -35.817 1.00 54.44 94 THR A CA 1
ATOM 738 C C . THR A 1 94 ? 14.643 2.829 -35.636 1.00 54.44 94 THR A C 1
ATOM 740 O O . THR A 1 94 ? 15.732 3.247 -36.017 1.00 54.44 94 THR A O 1
ATOM 743 N N . ARG A 1 95 ? 14.516 1.622 -35.069 1.00 52.66 95 ARG A N 1
ATOM 744 C CA . ARG A 1 95 ? 15.655 0.788 -34.654 1.00 52.66 95 ARG A CA 1
ATOM 745 C C . ARG A 1 95 ? 16.364 0.080 -35.813 1.00 52.66 95 ARG A C 1
ATOM 747 O O . ARG A 1 95 ? 17.557 -0.175 -35.719 1.00 52.66 95 ARG A O 1
ATOM 754 N N . SER A 1 96 ? 15.645 -0.232 -36.891 1.00 54.28 96 SER A N 1
ATOM 755 C CA . SER A 1 96 ? 16.193 -0.892 -38.086 1.00 54.28 96 SER A CA 1
ATOM 756 C C . SER A 1 96 ? 16.809 0.081 -39.096 1.00 54.28 96 SER A C 1
ATOM 758 O O . SER A 1 96 ? 17.689 -0.315 -39.854 1.00 54.28 96 SER A O 1
ATOM 760 N N . ALA A 1 97 ? 16.391 1.352 -39.100 1.00 55.00 97 ALA A N 1
ATOM 761 C CA . ALA A 1 97 ? 16.852 2.337 -40.079 1.00 55.00 97 ALA A CA 1
ATOM 762 C C . ALA A 1 97 ? 18.351 2.669 -39.935 1.00 55.00 97 ALA A C 1
ATOM 764 O O . ALA A 1 97 ? 19.090 2.612 -40.914 1.00 55.00 97 ALA A O 1
ATOM 765 N N . GLY A 1 98 ? 18.815 2.965 -38.713 1.00 58.16 98 GLY A N 1
ATOM 766 C CA . GLY A 1 98 ? 20.193 3.424 -38.479 1.00 58.16 98 GLY A CA 1
ATOM 767 C C . GLY A 1 98 ? 21.272 2.394 -38.833 1.00 58.16 98 GLY A C 1
ATOM 768 O O . GLY A 1 98 ? 22.283 2.751 -39.430 1.00 58.16 98 GLY A O 1
ATOM 769 N N . GLY A 1 99 ? 21.044 1.111 -38.526 1.00 62.03 99 GLY A N 1
ATOM 770 C CA . GLY A 1 99 ? 22.000 0.042 -38.849 1.00 62.03 99 GLY A CA 1
ATOM 771 C C . GLY A 1 99 ? 22.159 -0.191 -40.355 1.00 62.03 99 GLY A C 1
ATOM 772 O O . GLY A 1 99 ? 23.269 -0.421 -40.821 1.00 62.03 99 GLY A O 1
ATOM 773 N N . SER A 1 100 ? 21.068 -0.059 -41.119 1.00 71.19 100 SER A N 1
ATOM 774 C CA . SER A 1 100 ? 21.087 -0.193 -42.582 1.00 71.19 100 SER A CA 1
ATOM 775 C C . SER A 1 100 ? 21.956 0.886 -43.241 1.00 71.19 100 SER A C 1
ATOM 777 O O . SER A 1 100 ? 22.817 0.584 -44.063 1.00 71.19 100 SER A O 1
ATOM 779 N N . VAL A 1 101 ? 21.797 2.147 -42.816 1.00 81.69 101 VAL A N 1
ATOM 780 C CA . VAL A 1 101 ? 22.559 3.283 -43.365 1.00 81.69 101 VAL A CA 1
ATOM 781 C C . VAL A 1 101 ? 24.057 3.164 -43.063 1.00 81.69 101 VAL A C 1
ATOM 783 O O . VAL A 1 101 ? 24.875 3.422 -43.942 1.00 81.69 101 VAL A O 1
ATOM 786 N N . LEU A 1 102 ? 24.431 2.734 -41.854 1.00 86.44 102 LEU A N 1
ATOM 787 C CA . LEU A 1 102 ? 25.841 2.572 -41.480 1.00 86.44 102 LEU A CA 1
ATOM 788 C C . LEU A 1 102 ? 26.529 1.418 -42.228 1.00 86.44 102 LEU A C 1
ATOM 790 O O . LEU A 1 102 ? 27.707 1.550 -42.553 1.00 86.44 102 LEU A O 1
ATOM 794 N N . SER A 1 103 ? 25.805 0.340 -42.569 1.00 84.31 103 SER A N 1
ATOM 795 C CA . SER A 1 103 ? 26.324 -0.688 -43.487 1.00 84.31 103 SER A CA 1
ATOM 796 C C . SER A 1 103 ? 26.663 -0.065 -44.837 1.00 84.31 103 SER A C 1
ATOM 798 O O . SER A 1 103 ? 27.820 -0.086 -45.235 1.00 84.31 103 SER A O 1
ATOM 800 N N . VAL A 1 104 ? 25.695 0.604 -45.475 1.00 89.19 104 VAL A N 1
ATOM 801 C CA . VAL A 1 104 ? 25.870 1.192 -46.815 1.00 89.19 104 VAL A CA 1
ATOM 802 C C . VAL A 1 104 ? 27.036 2.188 -46.867 1.00 89.19 104 VAL A C 1
ATOM 804 O O . VAL A 1 104 ? 27.780 2.198 -47.843 1.00 89.19 104 VAL A O 1
ATOM 807 N N . ILE A 1 105 ? 27.255 2.991 -45.819 1.00 89.44 105 ILE A N 1
ATOM 808 C CA . ILE A 1 105 ? 28.413 3.903 -45.750 1.00 89.44 105 ILE A CA 1
ATOM 809 C C . ILE A 1 105 ? 29.736 3.120 -45.648 1.00 89.44 105 ILE A C 1
ATOM 811 O O . ILE A 1 105 ? 30.703 3.469 -46.325 1.00 89.44 105 ILE A O 1
ATOM 815 N N . SER A 1 106 ? 29.782 2.044 -44.855 1.00 89.12 106 SER A N 1
ATOM 816 C CA . SER A 1 106 ? 30.948 1.151 -44.776 1.00 89.12 106 SER A CA 1
ATOM 817 C C . SER A 1 106 ? 31.216 0.442 -46.111 1.00 89.12 106 SER A C 1
ATOM 819 O O . SER A 1 106 ? 32.365 0.362 -46.544 1.00 89.12 106 SER A O 1
ATOM 821 N N . ASP A 1 107 ? 30.168 -0.019 -46.794 1.00 89.69 107 ASP A N 1
ATOM 822 C CA . ASP A 1 107 ? 30.248 -0.693 -48.093 1.00 89.69 107 ASP A CA 1
ATOM 823 C C . ASP A 1 107 ? 30.774 0.268 -49.179 1.00 89.69 107 ASP A C 1
ATOM 825 O O . ASP A 1 107 ? 31.686 -0.074 -49.936 1.00 89.69 107 ASP A O 1
ATOM 829 N N . ILE A 1 108 ? 30.286 1.517 -49.198 1.00 91.38 108 ILE A N 1
ATOM 830 C CA . ILE A 1 108 ? 30.792 2.595 -50.066 1.00 91.38 108 ILE A CA 1
ATOM 831 C C . ILE A 1 108 ? 32.259 2.916 -49.750 1.00 91.38 108 ILE A C 1
ATOM 833 O O . ILE A 1 108 ? 33.060 3.065 -50.674 1.00 91.38 108 ILE A O 1
ATOM 837 N N . ALA A 1 109 ? 32.650 2.991 -48.474 1.00 91.94 109 ALA A N 1
ATOM 838 C CA . ALA A 1 109 ? 34.041 3.228 -48.088 1.00 91.94 109 ALA A CA 1
ATOM 839 C C . ALA A 1 109 ? 34.967 2.087 -48.555 1.00 91.94 109 ALA A C 1
ATOM 841 O O . ALA A 1 109 ? 36.043 2.349 -49.097 1.00 91.94 109 ALA A O 1
ATOM 842 N N . GLN A 1 110 ? 34.535 0.826 -48.439 1.00 90.81 110 GLN A N 1
ATOM 843 C CA . GLN A 1 110 ? 35.285 -0.327 -48.951 1.00 90.81 110 GLN A CA 1
ATOM 844 C C . GLN A 1 110 ? 35.417 -0.305 -50.480 1.00 90.81 110 GLN A C 1
ATOM 846 O O . GLN A 1 110 ? 36.528 -0.466 -50.991 1.00 90.81 110 GLN A O 1
ATOM 851 N N . GLN A 1 111 ? 34.329 -0.042 -51.213 1.00 94.88 111 GLN A N 1
ATOM 852 C CA . GLN A 1 111 ? 34.366 0.108 -52.674 1.00 94.88 111 GLN A CA 1
ATOM 853 C C . GLN A 1 111 ? 35.273 1.269 -53.105 1.00 94.88 111 GLN A C 1
ATOM 855 O O . GLN A 1 111 ? 36.074 1.113 -54.023 1.00 94.88 111 GLN A O 1
ATOM 860 N N . THR A 1 112 ? 35.224 2.404 -52.404 1.00 93.25 112 THR A N 1
ATOM 861 C CA . THR A 1 112 ? 36.075 3.574 -52.679 1.00 93.25 112 THR A CA 1
ATOM 862 C C . THR A 1 112 ? 37.556 3.255 -52.454 1.00 93.25 112 THR A C 1
ATOM 864 O O . THR A 1 112 ? 38.388 3.589 -53.293 1.00 93.25 112 THR A O 1
ATOM 867 N N . ASN A 1 113 ? 37.896 2.532 -51.381 1.00 91.31 113 ASN A N 1
ATOM 868 C CA . ASN A 1 113 ? 39.254 2.039 -51.129 1.00 91.31 113 ASN A CA 1
ATOM 869 C C . ASN A 1 113 ? 39.740 1.049 -52.212 1.00 91.31 113 ASN A C 1
ATOM 871 O O . ASN A 1 113 ? 40.907 1.101 -52.597 1.00 91.31 113 ASN A O 1
ATOM 875 N N . LEU A 1 114 ? 38.867 0.182 -52.739 1.00 92.94 114 LEU A N 1
ATOM 876 C CA . LEU A 1 114 ? 39.204 -0.728 -53.845 1.00 92.94 114 LEU A CA 1
ATOM 877 C C . LEU A 1 114 ? 39.404 0.019 -55.175 1.00 92.94 114 LEU A C 1
ATOM 879 O O . LEU A 1 114 ? 40.366 -0.252 -55.891 1.00 92.94 114 LEU A O 1
ATOM 883 N N . LEU A 1 115 ? 38.555 1.003 -55.486 1.00 93.44 115 LEU A N 1
ATOM 884 C CA . LEU A 1 115 ? 38.719 1.871 -56.659 1.00 93.44 115 LEU A CA 1
ATOM 885 C C . LEU A 1 115 ? 40.015 2.691 -56.574 1.00 93.44 115 LEU A C 1
ATOM 887 O O . LEU A 1 115 ? 40.764 2.761 -57.547 1.00 93.44 115 LEU A O 1
ATOM 891 N N . ALA A 1 116 ? 40.327 3.244 -55.399 1.00 92.69 116 ALA A N 1
ATOM 892 C CA . ALA A 1 116 ? 41.573 3.962 -55.146 1.00 92.69 116 ALA A CA 1
ATOM 893 C C . ALA A 1 116 ? 42.810 3.050 -55.247 1.00 92.69 116 ALA A C 1
ATOM 895 O O . ALA A 1 116 ? 43.840 3.457 -55.786 1.00 92.69 116 ALA A O 1
ATOM 896 N N . LEU A 1 117 ? 42.716 1.793 -54.797 1.00 90.50 117 LEU A N 1
ATOM 897 C CA . LEU A 1 117 ? 43.775 0.797 -54.978 1.00 90.50 117 LEU A CA 1
ATOM 898 C C . LEU A 1 117 ? 44.021 0.500 -56.466 1.00 90.50 117 LEU A C 1
ATOM 900 O O . LEU A 1 117 ? 45.169 0.535 -56.905 1.00 90.50 117 LEU A O 1
ATOM 904 N N . ASN A 1 118 ? 42.961 0.289 -57.250 1.00 93.06 118 ASN A N 1
ATOM 905 C CA . ASN A 1 118 ? 43.066 0.067 -58.696 1.00 93.06 118 ASN A CA 1
ATOM 906 C C . ASN A 1 118 ? 43.670 1.287 -59.416 1.00 93.06 118 ASN A C 1
ATOM 908 O O . ASN A 1 118 ? 44.559 1.131 -60.250 1.00 93.06 118 ASN A O 1
ATOM 912 N N . ALA A 1 119 ? 43.264 2.504 -59.038 1.00 91.88 119 ALA A N 1
ATOM 913 C CA . ALA A 1 119 ? 43.860 3.739 -59.546 1.00 91.88 119 ALA A CA 1
ATOM 914 C C . ALA A 1 119 ? 45.347 3.879 -59.163 1.00 91.88 119 ALA A C 1
ATOM 916 O O . ALA A 1 119 ? 46.143 4.350 -59.970 1.00 91.88 119 ALA A O 1
ATOM 917 N N . THR A 1 120 ? 45.746 3.421 -57.969 1.00 90.31 120 THR A N 1
ATOM 918 C CA . THR A 1 120 ? 47.158 3.398 -57.538 1.00 90.31 120 THR A CA 1
ATOM 919 C C . THR A 1 120 ? 47.989 2.451 -58.412 1.00 90.31 120 THR A C 1
ATOM 921 O O . THR A 1 120 ? 49.106 2.793 -58.799 1.00 90.31 120 THR A O 1
ATOM 924 N N . ILE A 1 121 ? 47.443 1.277 -58.751 1.00 89.62 121 ILE A N 1
ATOM 925 C CA . ILE A 1 121 ? 48.099 0.282 -59.615 1.00 89.62 121 ILE A CA 1
ATOM 926 C C . ILE A 1 121 ? 48.301 0.845 -61.028 1.00 89.62 121 ILE A C 1
ATOM 928 O O . ILE A 1 121 ? 49.417 0.810 -61.546 1.00 89.62 121 ILE A O 1
ATOM 932 N N . GLU A 1 122 ? 47.260 1.418 -61.635 1.00 92.75 122 GLU A N 1
ATOM 933 C CA . GLU A 1 122 ? 47.362 1.929 -63.008 1.00 92.75 122 GLU A CA 1
ATOM 934 C C . GLU A 1 122 ? 48.198 3.222 -63.089 1.00 92.75 122 GLU A C 1
ATOM 936 O O . GLU A 1 122 ? 48.924 3.430 -64.060 1.00 92.75 122 GLU A O 1
ATOM 941 N N . ALA A 1 123 ? 48.209 4.046 -62.033 1.00 90.56 123 ALA A N 1
ATOM 942 C CA . ALA A 1 123 ? 49.128 5.178 -61.920 1.00 90.56 123 ALA A CA 1
ATOM 943 C C . ALA A 1 123 ? 50.600 4.732 -61.827 1.00 90.56 123 ALA A C 1
ATOM 945 O O . ALA A 1 123 ? 51.458 5.340 -62.463 1.00 90.56 123 ALA A O 1
ATOM 946 N N . ALA A 1 124 ? 50.904 3.647 -61.106 1.00 88.94 124 ALA A N 1
ATOM 947 C CA . ALA A 1 124 ? 52.247 3.059 -61.108 1.00 88.94 124 ALA A CA 1
ATOM 948 C C . ALA A 1 124 ? 52.618 2.483 -62.489 1.00 88.94 124 ALA A C 1
ATOM 950 O O . ALA A 1 124 ? 53.754 2.631 -62.941 1.00 88.94 124 ALA A O 1
ATOM 951 N N . ARG A 1 125 ? 51.649 1.887 -63.196 1.00 90.06 125 ARG A N 1
ATOM 952 C CA . ARG A 1 125 ? 51.811 1.350 -64.559 1.00 90.06 125 ARG A CA 1
ATOM 953 C C . ARG A 1 125 ? 52.085 2.436 -65.608 1.00 90.06 125 ARG A C 1
ATOM 955 O O . ARG A 1 125 ? 52.815 2.184 -66.561 1.00 90.06 125 ARG A O 1
ATOM 962 N N . ALA A 1 126 ? 51.544 3.640 -65.416 1.00 89.94 126 ALA A N 1
ATOM 963 C CA . ALA A 1 126 ? 51.814 4.820 -66.242 1.00 89.94 126 ALA A CA 1
ATOM 964 C C . ALA A 1 126 ? 53.175 5.495 -65.949 1.00 89.94 126 ALA A C 1
ATOM 966 O O . ALA A 1 126 ? 53.537 6.467 -66.618 1.00 89.94 126 ALA A O 1
ATOM 967 N N . GLY A 1 127 ? 53.932 5.006 -64.958 1.00 86.81 127 GLY A N 1
ATOM 968 C CA . GLY A 1 127 ? 55.268 5.496 -64.621 1.00 86.81 127 GLY A CA 1
ATOM 969 C C . GLY A 1 127 ? 55.293 6.998 -64.327 1.00 86.81 127 GLY A C 1
ATOM 970 O O . GLY A 1 127 ? 54.499 7.514 -63.538 1.00 86.81 127 GLY A O 1
ATOM 971 N N . ASP A 1 128 ? 56.198 7.722 -64.985 1.00 85.62 128 ASP A N 1
ATOM 972 C CA . ASP A 1 128 ? 56.407 9.150 -64.731 1.00 85.62 128 ASP A CA 1
ATOM 973 C C . ASP A 1 128 ? 55.218 10.045 -65.107 1.00 85.62 128 ASP A C 1
ATOM 975 O O . ASP A 1 128 ? 55.002 11.068 -64.454 1.00 85.62 128 ASP A O 1
ATOM 979 N N . ALA A 1 129 ? 54.388 9.634 -66.071 1.00 84.88 129 ALA A N 1
ATOM 980 C CA . ALA A 1 129 ? 53.132 10.321 -66.377 1.00 84.88 129 ALA A CA 1
ATOM 981 C C . ALA A 1 129 ? 52.060 10.102 -65.287 1.00 84.88 129 ALA A C 1
ATOM 983 O O . ALA A 1 129 ? 51.153 10.917 -65.127 1.00 84.88 129 ALA A O 1
ATOM 984 N N . GLY A 1 130 ? 52.167 9.018 -64.511 1.00 87.31 130 GLY A N 1
ATOM 985 C CA . GLY A 1 130 ? 51.203 8.638 -63.478 1.00 87.31 130 GLY A CA 1
ATOM 986 C C . GLY A 1 130 ? 51.421 9.279 -62.105 1.00 87.31 130 GLY A C 1
ATOM 987 O O . GLY A 1 130 ? 50.516 9.218 -61.272 1.00 87.31 130 GLY A O 1
ATOM 988 N N . ARG A 1 131 ? 52.570 9.927 -61.846 1.00 86.25 131 ARG A N 1
ATOM 989 C CA . ARG A 1 131 ? 52.953 10.422 -60.501 1.00 86.25 131 ARG A CA 1
ATOM 990 C C . ARG A 1 131 ? 51.868 11.268 -59.815 1.00 86.25 131 ARG A C 1
ATOM 992 O O . ARG A 1 131 ? 51.604 11.076 -58.632 1.00 86.25 131 ARG A O 1
ATOM 999 N N . GLY A 1 132 ? 51.213 12.174 -60.549 1.00 88.69 132 GLY A N 1
ATOM 1000 C CA . GLY A 1 132 ? 50.130 13.010 -60.008 1.00 88.69 132 GLY A CA 1
ATOM 1001 C C . GLY A 1 132 ? 48.878 12.207 -59.629 1.00 88.69 132 GLY A C 1
ATOM 1002 O O . GLY A 1 132 ? 48.315 12.405 -58.554 1.00 88.69 132 GLY A O 1
ATOM 1003 N N . PHE A 1 133 ? 48.488 11.241 -60.466 1.00 89.25 133 PHE A N 1
ATOM 1004 C CA . PHE A 1 133 ? 47.376 10.331 -60.176 1.00 89.25 133 PHE A CA 1
ATOM 1005 C C . PHE A 1 133 ? 47.679 9.399 -58.998 1.00 89.25 133 PHE A C 1
ATOM 1007 O O . PHE A 1 133 ? 46.776 9.113 -58.218 1.00 89.25 133 PHE A O 1
ATOM 1014 N N . ALA A 1 134 ? 48.936 8.979 -58.813 1.00 90.25 134 ALA A N 1
ATOM 1015 C CA . ALA A 1 134 ? 49.339 8.150 -57.677 1.00 90.25 134 ALA A CA 1
ATOM 1016 C C . ALA A 1 134 ? 49.139 8.868 -56.328 1.00 90.25 134 ALA A C 1
ATOM 1018 O O . ALA A 1 134 ? 48.665 8.251 -55.375 1.00 90.25 134 ALA A O 1
ATOM 1019 N N . VAL A 1 135 ? 49.429 10.176 -56.254 1.00 92.19 135 VAL A N 1
ATOM 1020 C CA . VAL A 1 135 ? 49.179 10.992 -55.049 1.00 92.19 135 VAL A CA 1
ATOM 1021 C C . VAL A 1 135 ? 47.678 11.101 -54.762 1.00 92.19 135 VAL A C 1
ATOM 1023 O O . VAL A 1 135 ? 47.252 10.844 -53.638 1.00 92.19 135 VAL A O 1
ATOM 1026 N N . VAL A 1 136 ? 46.860 11.407 -55.775 1.00 93.31 136 VAL A N 1
ATOM 1027 C CA . VAL A 1 136 ? 45.395 11.491 -55.616 1.00 93.31 136 VAL A CA 1
ATOM 1028 C C . VAL A 1 136 ? 44.799 10.138 -55.208 1.00 93.31 136 VAL A C 1
ATOM 1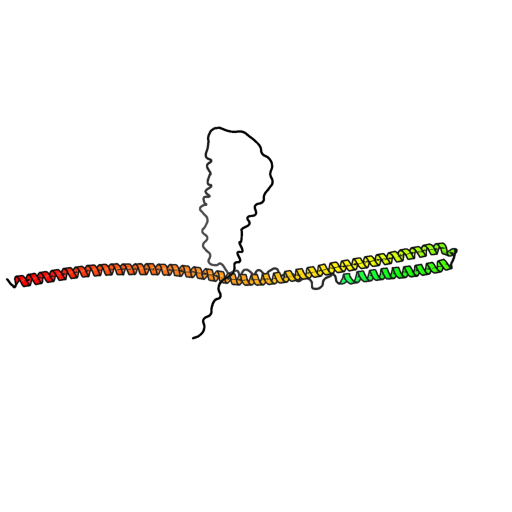030 O O . VAL A 1 136 ? 43.952 10.081 -54.320 1.00 93.31 136 VAL A O 1
ATOM 1033 N N . ALA A 1 137 ? 45.262 9.037 -55.803 1.00 92.94 137 ALA A N 1
ATOM 1034 C CA . ALA A 1 137 ? 44.811 7.692 -55.459 1.00 92.94 137 ALA A CA 1
ATOM 1035 C C . ALA A 1 137 ? 45.181 7.303 -54.015 1.00 92.94 137 ALA A C 1
ATOM 1037 O O . ALA A 1 137 ? 44.354 6.723 -53.309 1.00 92.94 137 ALA A O 1
ATOM 1038 N N . ALA A 1 138 ? 46.378 7.669 -53.543 1.00 91.56 138 ALA A N 1
ATOM 1039 C CA . ALA A 1 138 ? 46.786 7.461 -52.155 1.00 91.56 138 ALA A CA 1
ATOM 1040 C C . ALA A 1 138 ? 45.920 8.263 -51.164 1.00 91.56 138 ALA A C 1
ATOM 1042 O O . ALA A 1 138 ? 45.486 7.709 -50.153 1.00 91.56 138 ALA A O 1
ATOM 1043 N N . GLU A 1 139 ? 45.606 9.523 -51.477 1.00 94.69 139 GLU A N 1
ATOM 1044 C CA . GLU A 1 139 ? 44.775 10.384 -50.626 1.00 94.69 139 GLU A CA 1
ATOM 1045 C C . GLU A 1 139 ? 43.323 9.881 -50.549 1.00 94.69 139 GLU A C 1
ATOM 1047 O O . GLU A 1 139 ? 42.777 9.708 -49.459 1.00 94.69 139 GLU A O 1
ATOM 1052 N N . VAL A 1 140 ? 42.708 9.521 -51.685 1.00 95.00 140 VAL A N 1
ATOM 1053 C CA . VAL A 1 140 ? 41.356 8.925 -51.705 1.00 95.00 140 VAL A CA 1
ATOM 1054 C C . VAL A 1 140 ? 41.320 7.607 -50.920 1.00 95.00 140 VAL A C 1
ATOM 1056 O O . VAL A 1 140 ? 40.352 7.341 -50.205 1.00 95.00 140 VAL A O 1
ATOM 1059 N N . LYS A 1 141 ? 42.387 6.800 -50.983 1.00 91.88 141 LYS A N 1
ATOM 1060 C CA . LYS A 1 141 ? 42.520 5.573 -50.185 1.00 91.88 141 LYS A CA 1
ATOM 1061 C C . LYS A 1 141 ? 42.593 5.870 -48.679 1.00 91.88 141 LYS A C 1
ATOM 1063 O O . LYS A 1 141 ? 41.958 5.168 -47.891 1.00 91.88 141 LYS A O 1
ATOM 1068 N N . ALA A 1 142 ? 43.324 6.911 -48.276 1.00 93.31 142 ALA A N 1
ATOM 1069 C CA . ALA A 1 142 ? 43.415 7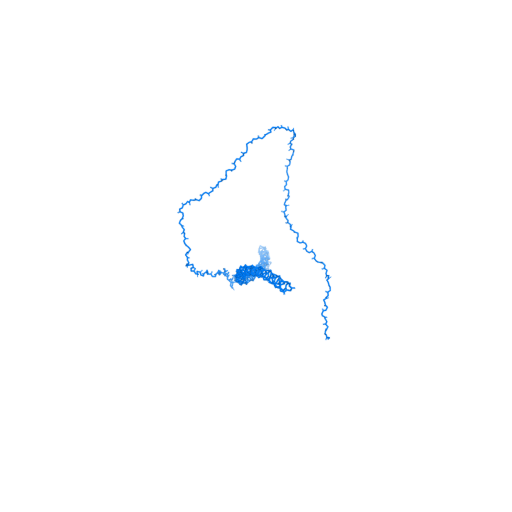.345 -46.882 1.00 93.31 142 ALA A CA 1
ATOM 1070 C C . ALA A 1 142 ? 42.060 7.850 -46.349 1.00 93.31 142 ALA A C 1
ATOM 1072 O O . ALA A 1 142 ? 41.611 7.393 -45.295 1.00 93.31 142 ALA A O 1
ATOM 1073 N N . LEU A 1 143 ? 41.366 8.708 -47.106 1.00 93.88 143 LEU A N 1
ATOM 1074 C CA . LEU A 1 143 ? 40.025 9.205 -46.770 1.00 93.88 143 LEU A CA 1
ATOM 1075 C C . LEU A 1 143 ? 38.991 8.072 -46.680 1.00 93.88 143 LEU A C 1
ATOM 1077 O O . LEU A 1 143 ? 38.167 8.059 -45.763 1.00 93.88 143 LEU A O 1
ATOM 1081 N N . ALA A 1 144 ? 39.046 7.087 -47.580 1.00 93.25 144 ALA A N 1
ATOM 1082 C CA . ALA A 1 144 ? 38.186 5.905 -47.522 1.00 93.25 144 ALA A CA 1
ATOM 1083 C C . ALA A 1 144 ? 38.436 5.072 -46.248 1.00 93.25 144 ALA A C 1
ATOM 1085 O O . ALA A 1 144 ? 37.484 4.673 -45.573 1.00 93.25 144 ALA A O 1
ATOM 1086 N N . GLY A 1 145 ? 39.703 4.876 -45.862 1.00 92.62 145 GLY A N 1
ATOM 1087 C CA . GLY A 1 145 ? 40.074 4.213 -44.606 1.00 92.62 145 GLY A CA 1
ATOM 1088 C C . GLY A 1 145 ? 39.586 4.962 -43.358 1.00 92.62 145 GLY A C 1
ATOM 1089 O O . GLY A 1 145 ? 38.995 4.352 -42.465 1.00 92.62 145 GLY A O 1
ATOM 1090 N N . GLN A 1 146 ? 39.756 6.288 -43.318 1.00 94.81 146 GLN A N 1
ATOM 1091 C CA . GLN A 1 146 ? 39.232 7.138 -42.240 1.00 94.81 146 GLN A CA 1
ATOM 1092 C C . GLN A 1 146 ? 37.698 7.078 -42.158 1.00 94.81 146 GLN A C 1
ATOM 1094 O O . GLN A 1 146 ? 37.142 6.965 -41.065 1.00 94.81 146 GLN A O 1
ATOM 1099 N N . THR A 1 147 ? 37.012 7.085 -43.306 1.00 93.31 147 THR A N 1
ATOM 1100 C CA . THR A 1 147 ? 35.544 6.985 -43.389 1.00 93.31 147 THR A CA 1
ATOM 1101 C C . THR A 1 147 ? 35.043 5.653 -42.830 1.00 93.31 147 THR A C 1
ATOM 1103 O O . THR A 1 147 ? 34.096 5.638 -42.042 1.00 93.31 147 THR A O 1
ATOM 1106 N N . ALA A 1 148 ? 35.699 4.536 -43.164 1.00 91.12 148 ALA A N 1
ATOM 1107 C CA . ALA A 1 148 ? 35.359 3.223 -42.618 1.00 91.12 148 ALA A CA 1
ATOM 1108 C C . ALA A 1 148 ? 35.552 3.164 -41.089 1.00 91.12 148 ALA A C 1
ATOM 1110 O O . ALA A 1 148 ? 34.659 2.706 -40.373 1.00 91.12 148 ALA A O 1
ATOM 1111 N N . ALA A 1 149 ? 36.669 3.693 -40.574 1.00 91.56 149 ALA A N 1
ATOM 1112 C CA . ALA A 1 149 ? 36.945 3.744 -39.136 1.00 91.56 149 ALA A CA 1
ATOM 1113 C C . ALA A 1 149 ? 35.918 4.603 -38.369 1.00 91.56 149 ALA A C 1
ATOM 1115 O O . ALA A 1 149 ? 35.343 4.148 -37.380 1.00 91.56 149 ALA A O 1
ATOM 1116 N N . ALA A 1 150 ? 35.613 5.807 -38.865 1.00 92.00 150 ALA A N 1
ATOM 1117 C CA . ALA A 1 150 ? 34.600 6.680 -38.273 1.00 92.00 150 ALA A CA 1
ATOM 1118 C C . ALA A 1 150 ? 33.197 6.042 -38.297 1.00 92.00 150 ALA A C 1
ATOM 1120 O O . ALA A 1 150 ? 32.454 6.130 -37.319 1.00 92.00 150 ALA A O 1
ATOM 1121 N N . THR A 1 151 ? 32.846 5.342 -39.380 1.00 90.56 151 THR A N 1
ATOM 1122 C CA . THR A 1 151 ? 31.562 4.631 -39.507 1.00 90.56 151 THR A CA 1
ATOM 1123 C C . THR A 1 151 ? 31.446 3.489 -38.494 1.00 90.56 151 THR A C 1
ATOM 1125 O O . THR A 1 151 ? 30.393 3.325 -37.875 1.00 90.56 151 THR A O 1
ATOM 1128 N N . HIS A 1 152 ? 32.531 2.744 -38.257 1.00 89.69 152 HIS A N 1
ATOM 1129 C CA . HIS A 1 152 ? 32.592 1.710 -37.221 1.00 89.69 152 HIS A CA 1
ATOM 1130 C C . HIS A 1 152 ? 32.392 2.290 -35.808 1.00 89.69 152 HIS A C 1
ATOM 1132 O O . HIS A 1 152 ? 31.613 1.748 -35.020 1.00 89.69 152 HIS A O 1
ATOM 1138 N N . ASP A 1 153 ? 33.034 3.415 -35.482 1.00 91.88 153 ASP A N 1
ATOM 1139 C CA . ASP A 1 153 ? 32.865 4.050 -34.169 1.00 91.88 153 ASP A CA 1
ATOM 1140 C C . ASP A 1 153 ? 31.469 4.647 -33.956 1.00 91.88 153 ASP A C 1
ATOM 1142 O O . ASP A 1 153 ? 30.908 4.520 -32.864 1.00 91.88 153 ASP A O 1
ATOM 1146 N N . ILE A 1 154 ? 30.849 5.201 -35.002 1.00 91.25 154 ILE A N 1
ATOM 1147 C CA . ILE A 1 154 ? 29.438 5.609 -34.960 1.00 91.25 154 ILE A CA 1
ATOM 1148 C C . ILE A 1 154 ? 28.531 4.385 -34.752 1.00 91.25 154 ILE A C 1
ATOM 1150 O O . ILE A 1 154 ? 27.604 4.448 -33.944 1.00 91.25 154 ILE A O 1
ATOM 1154 N N . ALA A 1 155 ? 28.800 3.254 -35.413 1.00 88.44 155 ALA A N 1
ATOM 1155 C CA . ALA A 1 155 ? 28.029 2.021 -35.229 1.00 88.44 155 ALA A CA 1
ATOM 1156 C C . ALA A 1 155 ? 28.121 1.476 -33.793 1.00 88.44 155 ALA A C 1
ATOM 1158 O O . ALA A 1 155 ? 27.094 1.101 -33.219 1.00 88.44 155 ALA A O 1
ATOM 1159 N N . ARG A 1 156 ? 29.313 1.511 -33.181 1.00 90.19 156 ARG A N 1
ATOM 1160 C CA . ARG A 1 156 ? 29.524 1.191 -31.760 1.00 90.19 156 ARG A CA 1
ATOM 1161 C C . ARG A 1 156 ? 28.714 2.116 -30.848 1.00 90.19 156 ARG A C 1
ATOM 1163 O O . ARG A 1 156 ? 27.912 1.633 -30.053 1.00 90.19 156 ARG A O 1
ATOM 1170 N N . LEU A 1 157 ? 28.837 3.433 -31.025 1.00 91.31 157 LEU A N 1
ATOM 1171 C CA . LEU A 1 157 ? 28.112 4.421 -30.219 1.00 91.31 157 LEU A CA 1
ATOM 1172 C C . LEU A 1 157 ? 26.583 4.263 -30.335 1.00 91.31 157 LEU A C 1
ATOM 1174 O O . LEU A 1 157 ? 25.865 4.348 -29.338 1.00 91.31 157 LEU A O 1
ATOM 1178 N N . VAL A 1 158 ? 26.074 3.979 -31.538 1.00 88.56 158 VAL A N 1
ATOM 1179 C CA . VAL A 1 158 ? 24.649 3.698 -31.774 1.00 88.56 158 VAL A CA 1
ATOM 1180 C C . VAL A 1 158 ? 24.211 2.397 -31.090 1.00 88.56 158 VAL A C 1
ATOM 1182 O O . VAL A 1 158 ? 23.107 2.353 -30.540 1.00 88.56 158 VAL A O 1
ATOM 1185 N N . ALA A 1 159 ? 25.043 1.352 -31.076 1.00 87.25 159 ALA A N 1
ATOM 1186 C CA . ALA A 1 159 ? 24.750 0.114 -30.355 1.00 87.25 159 ALA A CA 1
ATOM 1187 C C . ALA A 1 159 ? 24.669 0.343 -28.833 1.00 87.25 159 ALA A C 1
ATOM 1189 O O . ALA A 1 159 ? 23.698 -0.093 -28.206 1.00 87.25 159 ALA A O 1
ATOM 1190 N N . ASP A 1 160 ? 25.608 1.102 -28.262 1.00 90.38 160 ASP A N 1
ATOM 1191 C CA . ASP A 1 160 ? 25.624 1.459 -26.838 1.00 90.38 160 ASP A CA 1
ATOM 1192 C C . ASP A 1 160 ? 24.395 2.300 -26.449 1.00 90.38 160 ASP A C 1
ATOM 1194 O O . ASP A 1 160 ? 23.697 1.986 -25.480 1.00 90.38 160 ASP A O 1
ATOM 1198 N N . MET A 1 161 ? 24.040 3.308 -27.257 1.00 88.19 161 MET A N 1
ATOM 1199 C CA . MET A 1 161 ? 22.816 4.102 -27.072 1.00 88.19 161 MET A CA 1
ATOM 1200 C C . MET A 1 161 ? 21.542 3.244 -27.148 1.00 88.19 161 MET A C 1
ATOM 1202 O O . MET A 1 161 ? 20.614 3.434 -26.354 1.00 88.19 161 MET A O 1
ATOM 1206 N N . GLN A 1 162 ? 21.480 2.265 -28.059 1.00 86.81 162 GLN A N 1
ATOM 1207 C CA . GLN A 1 162 ? 20.368 1.309 -28.128 1.00 86.81 16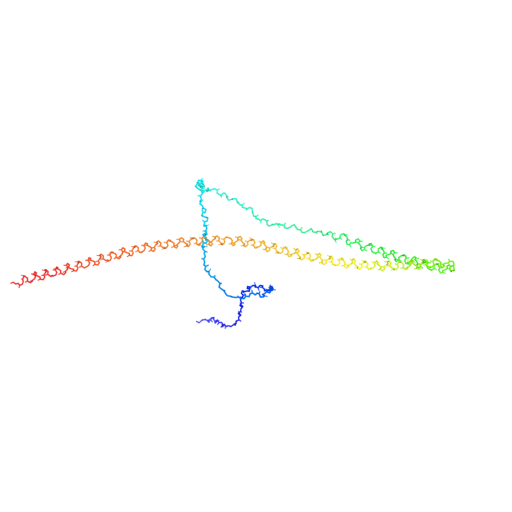2 GLN A CA 1
ATOM 1208 C C . GLN A 1 162 ? 20.331 0.356 -26.921 1.00 86.81 162 GLN A C 1
ATOM 1210 O O . GLN A 1 162 ? 19.241 -0.044 -26.498 1.00 86.81 162 GLN A O 1
ATOM 1215 N N . GLY A 1 163 ? 21.489 -0.003 -26.359 1.00 90.12 163 GLY A N 1
ATOM 1216 C CA . GLY A 1 163 ? 21.617 -0.773 -25.121 1.00 90.12 163 GLY A CA 1
ATOM 1217 C C . GLY A 1 163 ? 21.081 -0.004 -23.913 1.00 90.12 163 GLY A C 1
ATOM 1218 O O . GLY A 1 163 ? 20.166 -0.479 -23.237 1.00 90.12 163 GLY A O 1
ATOM 1219 N N . ALA A 1 164 ? 21.561 1.225 -23.708 1.00 92.50 164 ALA A N 1
ATOM 1220 C CA . ALA A 1 164 ? 21.090 2.122 -22.653 1.00 92.50 164 ALA A CA 1
ATOM 1221 C C . ALA A 1 164 ? 19.572 2.364 -22.748 1.00 92.50 164 ALA A C 1
ATOM 1223 O O . ALA A 1 164 ? 18.846 2.148 -21.778 1.00 92.50 164 ALA A O 1
ATOM 1224 N N . THR A 1 165 ? 19.067 2.685 -23.946 1.00 89.88 165 THR A N 1
ATOM 1225 C CA . THR A 1 165 ? 17.626 2.880 -24.202 1.00 89.88 165 THR A CA 1
ATOM 1226 C C . THR A 1 165 ? 16.801 1.637 -23.844 1.00 89.88 165 THR A C 1
ATOM 1228 O O . THR A 1 165 ? 15.696 1.753 -23.311 1.00 89.88 165 THR A O 1
ATOM 1231 N N . ARG A 1 166 ? 17.323 0.430 -24.105 1.00 88.81 166 ARG A N 1
ATOM 1232 C CA . ARG A 1 166 ? 16.657 -0.836 -23.755 1.00 88.81 166 ARG A CA 1
ATOM 1233 C C . ARG A 1 166 ? 16.544 -1.006 -22.238 1.00 88.81 166 ARG A C 1
ATOM 1235 O O . ARG A 1 166 ? 15.453 -1.311 -21.764 1.00 88.81 166 ARG A O 1
ATOM 1242 N N . SER A 1 167 ? 17.624 -0.732 -21.505 1.00 92.44 167 SER A N 1
ATOM 1243 C CA . SER A 1 167 ? 17.652 -0.756 -20.035 1.00 92.44 167 SER A CA 1
ATOM 1244 C C . SER A 1 167 ? 16.686 0.268 -19.417 1.00 92.44 167 SER A C 1
ATOM 1246 O O . SER A 1 167 ? 15.932 -0.057 -18.496 1.00 92.44 167 SER A O 1
ATOM 1248 N N . SER A 1 168 ? 16.599 1.481 -19.978 1.00 95.06 168 SER A N 1
ATOM 1249 C CA . SER A 1 168 ? 15.612 2.482 -19.546 1.00 95.06 168 SER A CA 1
ATOM 1250 C C . SER A 1 168 ? 14.168 2.012 -19.765 1.00 95.06 168 SER A C 1
ATOM 1252 O O . SER A 1 168 ? 13.332 2.164 -18.876 1.00 95.06 168 SER A O 1
ATOM 1254 N N . VAL A 1 169 ? 13.861 1.404 -20.918 1.00 94.06 169 VAL A N 1
ATOM 1255 C CA . VAL A 1 169 ? 12.520 0.862 -21.213 1.00 94.06 169 VAL A CA 1
ATOM 1256 C C . VAL A 1 169 ? 12.163 -0.309 -20.290 1.00 94.06 169 VAL A C 1
ATOM 1258 O O . VAL A 1 169 ? 11.022 -0.396 -19.838 1.00 94.06 169 VAL A O 1
ATOM 1261 N N . GLU A 1 170 ? 13.120 -1.181 -19.969 1.00 93.62 170 GLU A N 1
ATOM 1262 C CA . GLU A 1 170 ? 12.922 -2.266 -19.003 1.00 93.62 170 GLU A CA 1
ATOM 1263 C C . GLU A 1 170 ? 12.652 -1.726 -17.591 1.00 93.62 170 GLU A C 1
ATOM 1265 O O . GLU A 1 170 ? 11.668 -2.113 -16.960 1.00 93.62 170 GLU A O 1
ATOM 1270 N N . SER A 1 171 ? 13.451 -0.755 -17.140 1.00 95.81 171 SER A N 1
ATOM 1271 C CA . SER A 1 171 ? 13.277 -0.075 -15.849 1.00 95.81 171 SER A CA 1
ATOM 1272 C C . SER A 1 171 ? 11.892 0.578 -15.730 1.00 95.81 171 SER A C 1
ATOM 1274 O O . SER A 1 171 ? 11.207 0.423 -14.720 1.00 95.81 171 SER A O 1
ATOM 1276 N N . ILE A 1 172 ? 11.419 1.240 -16.794 1.00 93.31 172 ILE A N 1
ATOM 1277 C CA . ILE A 1 172 ? 10.058 1.801 -16.870 1.00 93.31 172 ILE A CA 1
ATOM 1278 C C . ILE A 1 172 ? 8.990 0.693 -16.792 1.00 93.31 172 ILE A C 1
ATOM 1280 O O . ILE A 1 172 ? 7.958 0.880 -16.147 1.00 93.31 172 ILE A O 1
ATOM 1284 N N . GLY A 1 173 ? 9.236 -0.482 -17.380 1.00 93.00 173 GLY A N 1
ATOM 1285 C CA . GLY A 1 173 ? 8.370 -1.659 -17.246 1.00 93.00 173 GLY A CA 1
ATOM 1286 C C . GLY A 1 173 ? 8.280 -2.188 -15.808 1.00 93.00 173 GLY A C 1
ATOM 1287 O O . GLY A 1 173 ? 7.184 -2.491 -15.325 1.00 93.00 173 GLY A O 1
ATOM 1288 N N . GLN A 1 174 ? 9.403 -2.233 -15.086 1.00 95.31 174 GLN A N 1
ATOM 1289 C CA . GLN A 1 174 ? 9.449 -2.616 -13.668 1.00 95.31 174 GLN A CA 1
ATOM 1290 C C . GLN A 1 174 ? 8.704 -1.598 -12.781 1.00 95.31 174 GLN A C 1
ATOM 1292 O O . GLN A 1 174 ? 7.906 -1.985 -11.920 1.00 95.31 174 GLN A O 1
ATOM 1297 N N . VAL A 1 175 ? 8.869 -0.295 -13.043 1.00 94.75 175 VAL A N 1
ATOM 1298 C CA . VAL A 1 175 ? 8.108 0.780 -12.378 1.00 94.75 175 VAL A CA 1
ATOM 1299 C C . VAL A 1 175 ? 6.608 0.650 -12.663 1.00 94.75 175 VAL A C 1
ATOM 1301 O O . VAL A 1 175 ? 5.812 0.631 -11.726 1.00 94.75 175 VAL A O 1
ATOM 1304 N N . SER A 1 176 ? 6.203 0.461 -13.924 1.00 95.50 176 SER A N 1
ATOM 1305 C CA . SER A 1 176 ? 4.792 0.265 -14.295 1.00 95.50 176 SER A CA 1
ATOM 1306 C C . SER A 1 176 ? 4.175 -0.971 -13.630 1.00 95.50 176 SER A C 1
ATOM 1308 O O . SER A 1 176 ? 3.010 -0.939 -13.236 1.00 95.50 176 SER A O 1
ATOM 1310 N N . THR A 1 177 ? 4.947 -2.049 -13.471 1.00 95.31 177 THR A N 1
ATOM 1311 C CA . THR A 1 177 ? 4.515 -3.268 -12.763 1.00 95.31 177 THR A CA 1
ATOM 1312 C C . THR A 1 177 ? 4.322 -3.006 -11.266 1.00 95.31 177 THR A C 1
ATOM 1314 O O . THR A 1 177 ? 3.379 -3.508 -10.654 1.00 95.31 177 THR A O 1
ATOM 1317 N N . THR A 1 178 ? 5.187 -2.182 -10.673 1.00 96.19 178 THR A N 1
ATOM 1318 C CA . THR A 1 178 ? 5.112 -1.790 -9.258 1.00 96.19 178 THR A CA 1
ATOM 1319 C C . THR A 1 178 ? 3.911 -0.878 -8.987 1.00 96.19 178 THR A C 1
ATOM 1321 O O . THR A 1 178 ? 3.195 -1.087 -8.010 1.00 96.19 178 THR A O 1
ATOM 1324 N N . ILE A 1 179 ? 3.620 0.063 -9.893 1.00 94.69 179 ILE A N 1
ATOM 1325 C CA . ILE A 1 179 ? 2.413 0.908 -9.845 1.00 94.69 179 ILE A CA 1
ATOM 1326 C C . ILE A 1 179 ? 1.138 0.054 -9.950 1.00 94.69 179 ILE A C 1
ATOM 1328 O O . ILE A 1 179 ? 0.188 0.296 -9.207 1.00 94.69 179 ILE A O 1
ATOM 1332 N N . GLY A 1 180 ? 1.131 -0.983 -10.799 1.00 94.75 180 GLY A N 1
ATOM 1333 C CA . GLY A 1 180 ? 0.036 -1.960 -10.870 1.00 94.75 180 GLY A CA 1
ATOM 1334 C C . GLY A 1 180 ? -0.245 -2.612 -9.512 1.00 94.75 180 GLY A C 1
ATOM 1335 O O . GLY A 1 180 ? -1.330 -2.441 -8.962 1.00 94.75 180 GLY A O 1
ATOM 1336 N N . LYS A 1 181 ? 0.778 -3.230 -8.904 1.00 96.12 181 LYS A N 1
ATOM 1337 C CA . LYS A 1 181 ? 0.677 -3.836 -7.560 1.00 96.12 181 LYS A CA 1
ATOM 1338 C C . LYS A 1 181 ? 0.193 -2.843 -6.496 1.00 96.12 181 LYS A C 1
ATOM 1340 O O . LYS A 1 181 ? -0.590 -3.207 -5.623 1.00 96.12 181 LYS A O 1
ATOM 1345 N N . MET A 1 182 ? 0.629 -1.583 -6.563 1.00 94.31 182 MET A N 1
ATOM 1346 C CA . MET A 1 182 ? 0.183 -0.530 -5.643 1.00 94.31 182 MET A CA 1
ATOM 1347 C C . MET A 1 182 ? -1.304 -0.178 -5.831 1.00 94.31 182 MET A C 1
ATOM 1349 O O . MET A 1 182 ? -1.996 0.085 -4.847 1.00 94.31 182 MET A O 1
ATOM 1353 N N . SER A 1 183 ? -1.821 -0.223 -7.063 1.00 94.25 183 SER A N 1
ATOM 1354 C CA . SER A 1 183 ? -3.254 -0.072 -7.361 1.00 94.25 183 SER A CA 1
ATOM 1355 C C . SER A 1 183 ? -4.081 -1.243 -6.815 1.00 94.25 183 SER A C 1
ATOM 1357 O O . SER A 1 183 ? -5.155 -1.025 -6.249 1.00 94.25 183 SER A O 1
ATOM 1359 N N . ASP A 1 184 ? -3.575 -2.472 -6.930 1.00 94.81 184 ASP A N 1
ATOM 1360 C CA . ASP A 1 184 ? -4.242 -3.673 -6.411 1.00 94.81 184 ASP A CA 1
ATOM 1361 C C . ASP A 1 184 ? -4.323 -3.638 -4.875 1.00 94.81 184 ASP A C 1
ATOM 1363 O O . ASP A 1 184 ? -5.405 -3.784 -4.301 1.00 94.81 184 ASP A O 1
ATOM 1367 N N . ILE A 1 185 ? -3.206 -3.321 -4.205 1.00 96.25 185 ILE A N 1
ATOM 1368 C CA . ILE A 1 185 ? -3.145 -3.120 -2.746 1.00 96.25 185 ILE A CA 1
ATOM 1369 C C . ILE A 1 185 ? -4.103 -2.003 -2.308 1.00 96.25 185 ILE A C 1
ATOM 1371 O O . ILE A 1 185 ? -4.872 -2.191 -1.367 1.00 96.25 185 ILE A O 1
ATOM 1375 N N . SER A 1 186 ? -4.121 -0.867 -3.014 1.00 95.56 186 SER A N 1
ATOM 1376 C CA . SER A 1 186 ? -5.034 0.249 -2.708 1.00 95.56 186 SER A CA 1
ATOM 1377 C C . SER A 1 186 ? -6.508 -0.156 -2.831 1.00 95.56 186 SER A C 1
ATOM 1379 O O . SER A 1 186 ? -7.347 0.295 -2.051 1.00 95.56 186 SER A O 1
ATOM 1381 N N . THR A 1 187 ? -6.827 -1.040 -3.779 1.00 96.12 187 THR A N 1
ATOM 1382 C CA . THR A 1 187 ? -8.182 -1.574 -3.982 1.00 96.12 187 THR A CA 1
ATOM 1383 C C . THR A 1 187 ? -8.573 -2.545 -2.863 1.00 96.12 187 THR A C 1
ATOM 1385 O O . THR A 1 187 ? -9.687 -2.460 -2.344 1.00 96.12 187 THR A O 1
ATOM 1388 N N . ALA A 1 188 ? -7.652 -3.411 -2.427 1.00 95.88 188 ALA A N 1
ATOM 1389 C CA . ALA A 1 188 ? -7.858 -4.302 -1.283 1.00 95.88 188 ALA A CA 1
ATOM 1390 C C . ALA A 1 188 ? -8.030 -3.523 0.037 1.00 95.88 188 ALA A C 1
ATOM 1392 O O . ALA A 1 188 ? -8.958 -3.794 0.798 1.00 95.88 188 ALA A O 1
ATOM 1393 N N . MET A 1 189 ? -7.209 -2.493 0.276 1.00 95.19 189 MET A N 1
ATOM 1394 C CA . MET A 1 189 ? -7.358 -1.589 1.425 1.00 95.19 189 MET A CA 1
ATOM 1395 C C . MET A 1 189 ? -8.711 -0.864 1.411 1.00 95.19 189 MET A C 1
ATOM 1397 O O . MET A 1 189 ? -9.369 -0.767 2.444 1.00 95.19 189 MET A O 1
ATOM 1401 N N . ALA A 1 190 ? -9.167 -0.393 0.245 1.00 95.75 190 ALA A N 1
ATOM 1402 C CA . ALA A 1 190 ? -10.475 0.244 0.112 1.00 95.75 190 ALA A CA 1
ATOM 1403 C C . ALA A 1 190 ? -11.642 -0.713 0.424 1.00 95.75 190 ALA A C 1
ATOM 1405 O O . ALA A 1 190 ? -12.653 -0.271 0.968 1.00 95.75 190 ALA A O 1
ATOM 1406 N N . ALA A 1 191 ? -11.510 -2.011 0.126 1.00 95.00 191 ALA A N 1
ATOM 1407 C CA . ALA A 1 191 ? -12.483 -3.024 0.536 1.00 95.00 191 ALA A CA 1
ATOM 1408 C C . ALA A 1 191 ? -12.460 -3.249 2.061 1.00 95.00 191 ALA A C 1
ATOM 1410 O O . ALA A 1 191 ? -13.508 -3.160 2.701 1.00 95.00 191 ALA A O 1
ATOM 1411 N N . ALA A 1 192 ? -11.274 -3.430 2.651 1.00 96.38 192 ALA A N 1
ATOM 1412 C CA . ALA A 1 192 ? -11.106 -3.616 4.094 1.00 96.38 192 ALA A CA 1
ATOM 1413 C C . ALA A 1 192 ? -11.638 -2.425 4.917 1.00 96.38 192 ALA A C 1
ATOM 1415 O O . ALA A 1 192 ? -12.261 -2.619 5.958 1.00 96.38 192 ALA A O 1
ATOM 1416 N N . PHE A 1 193 ? -11.484 -1.184 4.437 1.00 96.94 193 PHE A N 1
ATOM 1417 C CA . PHE A 1 193 ? -12.064 -0.013 5.107 1.00 96.94 193 PHE A CA 1
ATOM 1418 C C . PHE A 1 193 ? -13.602 0.013 5.083 1.00 96.94 193 PHE A C 1
ATOM 1420 O O . PHE A 1 193 ? -14.208 0.568 6.002 1.00 96.94 193 PHE A O 1
ATOM 1427 N N . VAL A 1 194 ? -14.262 -0.584 4.082 1.00 95.38 194 VAL A N 1
ATOM 1428 C CA . VAL A 1 194 ? -15.734 -0.709 4.065 1.00 95.38 194 VAL A CA 1
ATOM 1429 C C . VAL A 1 194 ? -16.201 -1.699 5.134 1.00 95.38 194 VAL A C 1
ATOM 1431 O O . VAL A 1 194 ? -17.140 -1.396 5.868 1.00 95.38 194 VAL A O 1
ATOM 1434 N N . GLU A 1 195 ? -15.514 -2.832 5.269 1.00 96.31 195 GLU A N 1
ATOM 1435 C CA . GLU A 1 195 ? -15.763 -3.828 6.319 1.00 96.31 195 GLU A CA 1
ATOM 1436 C C . GLU A 1 195 ? -15.503 -3.249 7.720 1.00 96.31 195 GLU A C 1
ATOM 1438 O O . GLU A 1 195 ? -16.385 -3.271 8.579 1.00 96.31 195 GLU A O 1
ATOM 1443 N N . GLN A 1 196 ? -14.352 -2.601 7.924 1.00 96.44 196 GLN A N 1
ATOM 1444 C CA . GLN A 1 196 ? -14.017 -1.926 9.181 1.00 96.44 196 GLN A CA 1
ATOM 1445 C C . GLN A 1 196 ? -15.039 -0.835 9.550 1.00 96.44 196 GLN A C 1
ATOM 1447 O O . GLN A 1 196 ? -15.363 -0.664 10.725 1.00 96.44 196 GLN A O 1
ATOM 1452 N N . THR A 1 197 ? -15.596 -0.121 8.564 1.00 97.00 197 THR A N 1
ATOM 1453 C CA . THR A 1 197 ? -16.658 0.873 8.801 1.00 97.00 197 THR A CA 1
ATOM 1454 C C . THR A 1 197 ? -17.945 0.222 9.319 1.00 97.00 197 THR A C 1
ATOM 1456 O O . THR A 1 197 ? -18.592 0.794 10.196 1.00 97.00 197 THR A O 1
ATOM 1459 N N . ALA A 1 198 ? -18.311 -0.966 8.825 1.00 96.12 198 ALA A N 1
ATOM 1460 C CA . ALA A 1 198 ? -19.466 -1.711 9.330 1.00 96.12 198 ALA A CA 1
ATOM 1461 C C . ALA A 1 198 ? -19.239 -2.185 10.777 1.00 96.12 198 ALA A C 1
ATOM 1463 O O . ALA A 1 198 ? -20.091 -1.953 11.633 1.00 96.12 198 ALA A O 1
ATOM 1464 N N . ILE A 1 199 ? -18.055 -2.731 11.076 1.00 97.38 199 ILE A N 1
ATOM 1465 C CA . ILE A 1 199 ? -17.667 -3.157 12.433 1.00 97.38 199 ILE A CA 1
ATOM 1466 C C . ILE A 1 199 ? -17.713 -1.974 13.419 1.00 97.38 199 ILE A C 1
ATOM 1468 O O . ILE A 1 199 ? -18.232 -2.104 14.524 1.00 97.38 199 ILE A O 1
ATOM 1472 N N . ILE A 1 200 ? -17.240 -0.785 13.026 1.00 96.81 200 ILE A N 1
ATOM 1473 C CA . ILE A 1 200 ? -17.308 0.423 13.872 1.00 96.81 200 ILE A CA 1
ATOM 1474 C C . ILE A 1 200 ? -18.764 0.852 14.139 1.00 96.81 200 ILE A C 1
ATOM 1476 O O . ILE A 1 200 ? -19.082 1.282 15.250 1.00 96.81 200 ILE A O 1
ATOM 1480 N N . GLN A 1 201 ? -19.665 0.716 13.159 1.00 97.44 201 GLN A N 1
ATOM 1481 C CA . GLN A 1 201 ? -21.095 0.997 13.348 1.00 97.44 201 GLN A CA 1
ATOM 1482 C C . GLN A 1 201 ? -21.754 -0.008 14.303 1.00 97.44 201 GLN A C 1
ATOM 1484 O O . GLN A 1 201 ? -22.533 0.395 15.168 1.00 97.44 201 GLN A O 1
ATOM 1489 N N . GLU A 1 202 ? -21.403 -1.291 14.203 1.00 97.94 202 GLU A N 1
ATOM 1490 C CA . GLU A 1 202 ? -21.873 -2.332 15.120 1.00 97.94 202 GLU A CA 1
ATOM 1491 C C . GLU A 1 202 ? -21.366 -2.107 16.553 1.00 97.94 202 GLU A C 1
ATOM 1493 O O . GLU A 1 202 ? -22.168 -2.109 17.487 1.00 97.94 202 GLU A O 1
ATOM 1498 N N . ILE A 1 203 ? -20.074 -1.805 16.732 1.00 97.44 203 ILE A N 1
ATOM 1499 C CA . ILE A 1 203 ? -19.486 -1.447 18.035 1.00 97.44 203 ILE A CA 1
ATOM 1500 C C . ILE A 1 203 ? -20.203 -0.232 18.642 1.00 97.44 203 ILE A C 1
ATOM 1502 O O . ILE A 1 203 ? -20.560 -0.264 19.820 1.00 97.44 203 ILE A O 1
ATOM 1506 N N . SER A 1 204 ? -20.469 0.817 17.854 1.00 98.06 204 SER A N 1
ATOM 1507 C CA . SER A 1 204 ? -21.205 2.000 18.323 1.00 98.06 204 SER A CA 1
ATOM 1508 C C . SER A 1 204 ? -22.635 1.654 18.753 1.00 98.06 204 SER A C 1
ATOM 1510 O O . SER A 1 204 ? -23.089 2.120 19.797 1.00 98.06 204 SER A O 1
ATOM 1512 N N . SER A 1 205 ? -23.339 0.818 17.982 1.00 97.88 205 SER A N 1
ATOM 1513 C CA . SER A 1 205 ? -24.693 0.366 18.324 1.00 97.88 205 SER A CA 1
ATOM 1514 C C . SER A 1 205 ? -24.697 -0.494 19.590 1.00 97.88 205 SER A C 1
ATOM 1516 O O . SER A 1 205 ? -25.557 -0.321 20.454 1.00 97.88 205 SER A O 1
ATOM 1518 N N . ASN A 1 206 ? -23.708 -1.378 19.745 1.00 97.94 206 ASN A N 1
ATOM 1519 C CA . ASN A 1 206 ? -23.571 -2.211 20.932 1.00 97.94 206 ASN A CA 1
ATOM 1520 C C . ASN A 1 206 ? -23.243 -1.377 22.179 1.00 97.94 206 ASN A C 1
ATOM 1522 O O . ASN A 1 206 ? -23.871 -1.575 23.211 1.00 97.94 206 ASN A O 1
ATOM 1526 N N . ALA A 1 207 ? -22.350 -0.387 22.077 1.00 97.88 207 ALA A N 1
ATOM 1527 C CA . ALA A 1 207 ? -22.045 0.527 23.180 1.00 97.88 207 ALA A CA 1
ATOM 1528 C C . ALA A 1 207 ? -23.280 1.329 23.636 1.00 97.88 207 ALA A C 1
ATOM 1530 O O . ALA A 1 207 ? -23.522 1.458 24.836 1.00 97.88 207 ALA A O 1
ATOM 1531 N N . GLN A 1 208 ? -24.107 1.810 22.697 1.00 98.19 208 GLN A N 1
ATOM 1532 C CA . GLN A 1 208 ? -25.385 2.461 23.018 1.00 98.19 208 GLN A CA 1
ATOM 1533 C C . GLN A 1 208 ? -26.373 1.497 23.695 1.00 98.19 208 GLN A C 1
ATOM 1535 O O . GLN A 1 208 ? -27.031 1.876 24.663 1.00 98.19 208 GLN A O 1
ATOM 1540 N N . ARG A 1 209 ? -26.445 0.241 23.235 1.00 98.12 209 ARG A N 1
ATOM 1541 C CA . ARG A 1 209 ? -27.278 -0.811 23.839 1.00 98.12 209 ARG A CA 1
ATOM 1542 C C . ARG A 1 209 ? -26.835 -1.138 25.268 1.00 98.12 209 ARG A C 1
ATOM 1544 O O . ARG A 1 209 ? -27.670 -1.185 26.162 1.00 98.12 209 ARG A O 1
ATOM 1551 N N . THR A 1 210 ? -25.533 -1.299 25.507 1.00 98.12 210 THR A N 1
ATOM 1552 C CA . THR A 1 210 ? -24.972 -1.518 26.850 1.00 98.12 210 THR A CA 1
ATOM 1553 C C . THR A 1 210 ? -25.233 -0.330 27.777 1.00 98.12 210 THR A C 1
ATOM 1555 O O . THR A 1 210 ? -25.567 -0.540 28.940 1.00 98.12 210 THR A O 1
ATOM 1558 N N . ALA A 1 211 ? -25.150 0.908 27.279 1.00 98.12 211 ALA A N 1
ATOM 1559 C CA . ALA A 1 211 ? -25.492 2.093 28.066 1.00 98.12 211 ALA A CA 1
ATOM 1560 C C . ALA A 1 211 ? -26.981 2.121 28.471 1.00 98.12 211 ALA A C 1
ATOM 1562 O O . ALA A 1 211 ? -27.278 2.412 29.628 1.00 98.12 211 ALA 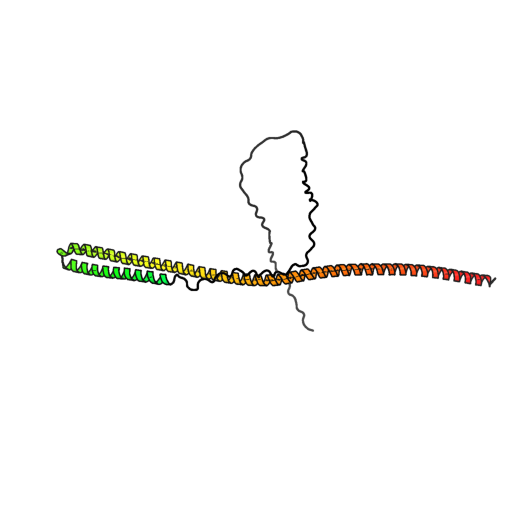A O 1
ATOM 1563 N N . HIS A 1 212 ? -27.900 1.750 27.568 1.00 98.06 212 HIS A N 1
ATOM 1564 C CA . HIS A 1 212 ? -29.327 1.602 27.895 1.00 98.06 212 HIS A CA 1
ATOM 1565 C C . HIS A 1 212 ? -29.553 0.534 28.969 1.00 98.06 212 HIS A C 1
ATOM 1567 O O . HIS A 1 212 ? -30.147 0.822 30.003 1.00 98.06 212 HIS A O 1
ATOM 1573 N N . LEU A 1 213 ? -29.010 -0.671 28.767 1.00 98.19 213 LEU A N 1
ATOM 1574 C CA . LEU A 1 213 ? -29.127 -1.781 29.720 1.00 98.19 213 LEU A CA 1
ATOM 1575 C C . LEU A 1 213 ? -28.535 -1.432 31.097 1.00 98.19 213 LEU A C 1
ATOM 1577 O O . LEU A 1 213 ? -29.045 -1.874 32.117 1.00 98.19 213 LEU A O 1
ATOM 1581 N N . THR A 1 214 ? -27.489 -0.601 31.151 1.00 98.19 214 THR A N 1
ATOM 1582 C CA . THR A 1 214 ? -26.910 -0.125 32.422 1.00 98.19 214 THR A CA 1
ATOM 1583 C C . THR A 1 214 ? -27.846 0.848 33.150 1.00 98.19 214 THR A C 1
ATOM 1585 O O . THR A 1 214 ? -27.952 0.787 34.372 1.00 98.19 214 THR A O 1
ATOM 1588 N N . ALA A 1 215 ? -28.552 1.721 32.423 1.00 98.19 215 ALA A N 1
ATOM 1589 C CA . ALA A 1 215 ? -29.559 2.615 33.004 1.00 98.19 215 ALA A CA 1
ATOM 1590 C C . ALA A 1 215 ? -30.817 1.852 33.468 1.00 98.19 215 ALA A C 1
ATOM 1592 O O . ALA A 1 215 ? -31.378 2.157 34.515 1.00 98.19 215 ALA A O 1
ATOM 1593 N N . GLU A 1 216 ? -31.215 0.822 32.724 1.00 98.38 216 GLU A N 1
ATOM 1594 C CA . GLU A 1 216 ? -32.310 -0.096 33.060 1.00 98.38 216 GLU A CA 1
ATOM 1595 C C . GLU A 1 216 ? -31.993 -0.925 34.321 1.00 98.38 216 GLU A C 1
ATOM 1597 O O . GLU A 1 216 ? -32.806 -1.014 35.239 1.00 98.38 216 GLU A O 1
ATOM 1602 N N . VAL A 1 217 ? -30.763 -1.439 34.442 1.00 98.44 217 VAL A N 1
ATOM 1603 C CA . VAL A 1 217 ? -30.275 -2.087 35.673 1.00 98.44 217 VAL A CA 1
ATOM 1604 C C . VAL A 1 217 ? -30.222 -1.107 36.851 1.00 98.44 217 VAL A C 1
ATOM 1606 O O . VAL A 1 217 ? -30.576 -1.486 37.963 1.00 98.44 217 VAL A O 1
ATOM 1609 N N . ALA A 1 218 ? -29.838 0.155 36.639 1.00 98.19 218 ALA A N 1
ATOM 1610 C CA . ALA A 1 218 ? -29.872 1.157 37.706 1.00 98.19 218 ALA A CA 1
ATOM 1611 C C . ALA A 1 218 ? -31.305 1.404 38.222 1.00 98.19 218 ALA A C 1
ATOM 1613 O O . ALA A 1 218 ? -31.512 1.430 39.433 1.00 98.19 218 ALA A O 1
ATOM 1614 N N . HIS A 1 219 ? -32.297 1.484 37.325 1.00 98.31 219 HIS A N 1
ATOM 1615 C CA . HIS A 1 219 ? -33.710 1.605 37.702 1.00 98.31 219 HIS A CA 1
ATOM 1616 C C . HIS A 1 219 ? -34.192 0.410 38.538 1.00 98.31 219 HIS A C 1
ATOM 1618 O O . HIS A 1 219 ? -34.781 0.604 39.599 1.00 98.31 219 HIS A O 1
ATOM 1624 N N . THR A 1 220 ? -33.883 -0.823 38.119 1.00 98.31 220 THR A N 1
ATOM 1625 C CA . THR A 1 220 ? -34.298 -2.017 38.881 1.00 98.31 220 THR A CA 1
ATOM 1626 C C . THR A 1 220 ? -33.620 -2.113 40.252 1.00 98.31 220 THR A C 1
ATOM 1628 O O . THR A 1 220 ? -34.216 -2.634 41.194 1.00 98.31 220 THR A O 1
ATOM 1631 N N . ILE A 1 221 ? -32.416 -1.554 40.419 1.00 98.12 221 ILE A N 1
ATOM 1632 C CA . ILE A 1 221 ? -31.759 -1.427 41.731 1.00 98.12 221 ILE A CA 1
ATOM 1633 C C . ILE A 1 221 ? -32.486 -0.413 42.630 1.00 98.12 221 ILE A C 1
ATOM 1635 O O . ILE A 1 221 ? -32.663 -0.690 43.818 1.00 98.12 221 ILE A O 1
ATOM 1639 N N . ASP A 1 222 ? -32.954 0.718 42.093 1.00 98.38 222 ASP A N 1
ATOM 1640 C CA . ASP A 1 222 ? -33.763 1.683 42.854 1.00 98.38 222 ASP A CA 1
ATOM 1641 C C . ASP A 1 222 ? -35.136 1.103 43.253 1.00 98.38 222 ASP A C 1
ATOM 1643 O O . ASP A 1 222 ? -35.580 1.298 44.387 1.00 98.38 222 ASP A O 1
ATOM 1647 N N . GLU A 1 223 ? -35.772 0.310 42.384 1.00 98.25 223 GLU A N 1
ATOM 1648 C CA . GLU A 1 223 ? -37.007 -0.428 42.700 1.00 98.25 223 GLU A CA 1
ATOM 1649 C C . GLU A 1 223 ? -36.790 -1.462 43.820 1.00 98.25 223 GLU A C 1
ATOM 1651 O O . GLU A 1 223 ? -37.557 -1.506 44.787 1.00 98.25 223 GLU A O 1
ATOM 1656 N N . VAL A 1 224 ? -35.708 -2.248 43.752 1.00 98.44 224 VAL A N 1
ATOM 1657 C CA . VAL A 1 224 ? -35.324 -3.213 44.801 1.00 98.44 224 VAL A CA 1
ATOM 1658 C C . VAL A 1 224 ? -35.016 -2.510 46.129 1.00 98.44 224 VAL A C 1
ATOM 1660 O O . VAL A 1 224 ? -35.436 -2.982 47.185 1.00 98.44 224 VAL A O 1
ATOM 1663 N N . ASN A 1 225 ? -34.344 -1.357 46.098 1.00 98.19 225 ASN A N 1
ATOM 1664 C CA . ASN A 1 225 ? -34.082 -0.518 47.272 1.00 98.19 225 ASN A CA 1
ATOM 1665 C C . ASN A 1 225 ? -35.391 0.023 47.889 1.00 98.19 225 ASN A C 1
ATOM 1667 O O . ASN A 1 225 ? -35.551 0.034 49.111 1.00 98.19 225 ASN A O 1
ATOM 1671 N N . GLY A 1 226 ? -36.368 0.404 47.057 1.00 97.94 226 GLY A N 1
ATOM 1672 C CA . GLY A 1 226 ? -37.721 0.757 47.495 1.00 97.94 226 GLY A CA 1
ATOM 1673 C C . GLY A 1 226 ? -38.442 -0.403 48.191 1.00 97.94 226 GLY A C 1
ATOM 1674 O O . GLY A 1 226 ? -38.937 -0.243 49.308 1.00 97.94 226 GLY A O 1
ATOM 1675 N N . GLY A 1 227 ? -38.438 -1.593 47.582 1.00 98.19 227 GLY A N 1
ATOM 1676 C CA . GLY A 1 227 ? -39.024 -2.804 48.170 1.00 98.19 227 GLY A CA 1
ATOM 1677 C C . GLY A 1 227 ? -38.359 -3.229 49.486 1.00 98.19 227 GLY A C 1
ATOM 1678 O O . GLY A 1 227 ? -39.045 -3.620 50.434 1.00 98.19 227 GLY A O 1
ATOM 1679 N N . ALA A 1 228 ? -37.035 -3.090 49.591 1.00 98.06 228 ALA A N 1
ATOM 1680 C CA . ALA A 1 228 ? -36.286 -3.370 50.816 1.00 98.06 228 ALA A CA 1
ATOM 1681 C C . ALA A 1 228 ? -36.672 -2.426 51.971 1.00 98.06 228 ALA A C 1
ATOM 1683 O O . ALA A 1 228 ? -36.804 -2.879 53.111 1.00 98.06 228 ALA A O 1
ATOM 1684 N N . LYS A 1 229 ? -36.923 -1.139 51.690 1.00 98.19 229 LYS A N 1
ATOM 1685 C CA . LYS A 1 229 ? -37.436 -0.182 52.689 1.00 98.19 229 LYS A CA 1
ATOM 1686 C C . LYS A 1 229 ? -38.829 -0.566 53.174 1.00 98.19 229 LYS A C 1
ATOM 1688 O O . LYS A 1 229 ? -38.993 -0.773 54.367 1.00 98.19 229 LYS A O 1
ATOM 1693 N N . LEU A 1 230 ? -39.776 -0.800 52.260 1.00 97.88 230 LEU A N 1
ATOM 1694 C CA . LEU A 1 230 ? -41.135 -1.240 52.615 1.00 97.88 230 LEU A CA 1
ATOM 1695 C C . LEU A 1 230 ? -41.131 -2.531 53.455 1.00 97.88 230 LEU A C 1
ATOM 1697 O O . LEU A 1 230 ? -41.909 -2.666 54.396 1.00 97.88 230 LEU A O 1
ATOM 1701 N N . THR A 1 231 ? -40.217 -3.459 53.157 1.00 97.69 231 THR A N 1
ATOM 1702 C CA . THR A 1 231 ? -40.020 -4.689 53.946 1.00 97.69 231 THR A CA 1
ATOM 1703 C C . THR A 1 231 ? -39.468 -4.393 55.346 1.00 97.69 231 THR A C 1
ATOM 1705 O O . THR A 1 231 ? -39.880 -5.024 56.318 1.00 97.69 231 THR A O 1
ATOM 1708 N N . THR A 1 232 ? -38.566 -3.415 55.468 1.00 98.19 232 THR A N 1
ATOM 1709 C CA . THR A 1 232 ? -37.996 -2.965 56.751 1.00 98.19 232 THR A CA 1
ATOM 1710 C C . THR A 1 232 ? -39.051 -2.273 57.616 1.00 98.19 232 THR A C 1
ATOM 1712 O O . THR A 1 232 ? -39.181 -2.595 58.796 1.00 98.19 232 THR A O 1
ATOM 1715 N N . ASP A 1 233 ? -39.854 -1.388 57.022 1.00 97.94 233 ASP A N 1
ATOM 1716 C CA . ASP A 1 233 ? -40.943 -0.676 57.698 1.00 97.94 233 ASP A CA 1
ATOM 1717 C C . ASP A 1 233 ? -42.026 -1.659 58.184 1.00 97.94 233 ASP A C 1
ATOM 1719 O O . ASP A 1 233 ? -42.476 -1.591 59.330 1.00 97.94 233 ASP A O 1
ATOM 1723 N N . ALA A 1 234 ? -42.386 -2.647 57.355 1.00 97.81 234 ALA A N 1
ATOM 1724 C CA . ALA A 1 234 ? -43.303 -3.721 57.734 1.00 97.81 234 ALA A CA 1
ATOM 1725 C C . ALA A 1 234 ? -42.744 -4.598 58.871 1.00 97.81 234 ALA A C 1
ATOM 1727 O O . ALA A 1 234 ? -43.475 -4.933 59.805 1.00 97.81 234 ALA A O 1
ATOM 1728 N N . ALA A 1 235 ? -41.450 -4.938 58.843 1.00 97.94 235 ALA A N 1
ATOM 1729 C CA . ALA A 1 235 ? -40.801 -5.690 59.918 1.00 97.94 235 ALA A CA 1
ATOM 1730 C C . ALA A 1 235 ? -40.772 -4.902 61.242 1.00 97.94 235 ALA A C 1
ATOM 1732 O O . ALA A 1 235 ? -41.038 -5.473 62.302 1.00 97.94 235 ALA A O 1
ATOM 1733 N N . ALA A 1 236 ? -40.526 -3.588 61.190 1.00 97.81 236 ALA A N 1
ATOM 1734 C CA . ALA A 1 236 ? -40.608 -2.709 62.355 1.00 97.81 236 ALA A CA 1
ATOM 1735 C C . ALA A 1 236 ? -42.038 -2.644 62.925 1.00 97.81 236 ALA A C 1
ATOM 1737 O O . ALA A 1 236 ? -42.223 -2.752 64.138 1.00 97.81 236 ALA A O 1
ATOM 1738 N N . GLN A 1 237 ? -43.059 -2.559 62.066 1.00 97.69 237 GLN A N 1
ATOM 1739 C CA . GLN A 1 237 ? -44.461 -2.582 62.493 1.00 97.69 237 GLN A CA 1
ATOM 1740 C C . GLN A 1 237 ? -44.848 -3.918 63.155 1.00 97.69 237 GLN A C 1
ATOM 1742 O O . GLN A 1 237 ? -45.497 -3.918 64.201 1.00 97.69 237 GLN A O 1
ATOM 1747 N N . VAL A 1 238 ? -44.408 -5.055 62.600 1.00 98.06 238 VAL A N 1
ATOM 1748 C CA . VAL A 1 238 ? -44.607 -6.386 63.206 1.00 98.06 238 VAL A CA 1
ATOM 1749 C C . VAL A 1 238 ? -43.908 -6.487 64.566 1.00 98.06 238 VAL A C 1
ATOM 1751 O O . VAL A 1 238 ? -44.491 -7.015 65.512 1.00 98.06 238 VAL A O 1
ATOM 1754 N N . HIS A 1 239 ? -42.698 -5.939 64.702 1.00 97.69 239 HIS A N 1
ATOM 1755 C CA . HIS A 1 239 ? -41.967 -5.903 65.971 1.00 97.69 239 HIS A CA 1
ATOM 1756 C C . HIS A 1 239 ? -42.699 -5.077 67.047 1.00 97.69 239 HIS A C 1
ATOM 1758 O O . HIS A 1 239 ? -42.826 -5.536 68.183 1.00 97.69 239 HIS A O 1
ATOM 1764 N N . ILE A 1 240 ? -43.266 -3.918 66.685 1.00 97.62 240 ILE A N 1
ATOM 1765 C CA . ILE A 1 240 ? -44.109 -3.106 67.581 1.00 97.62 240 ILE A CA 1
ATOM 1766 C C . ILE A 1 240 ? -45.342 -3.899 68.036 1.00 97.62 240 ILE A C 1
ATOM 1768 O O . ILE A 1 240 ? -45.626 -3.960 69.233 1.00 97.62 240 ILE A O 1
ATOM 1772 N N . SER A 1 241 ? -46.054 -4.554 67.114 1.00 97.88 241 SER A N 1
ATOM 1773 C CA . SER A 1 241 ? -47.235 -5.356 67.461 1.00 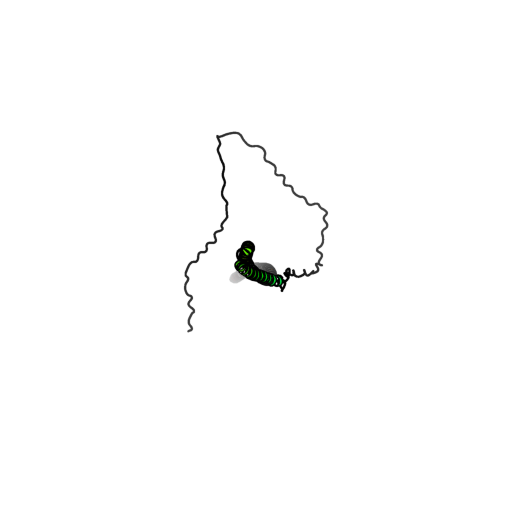97.88 241 SER A CA 1
ATOM 1774 C C . SER A 1 241 ? -46.899 -6.591 68.310 1.00 97.88 241 SER A C 1
ATOM 1776 O O . SER A 1 241 ? -47.679 -6.947 69.193 1.00 97.88 241 SER A O 1
ATOM 1778 N N . ALA A 1 242 ? -45.726 -7.207 68.126 1.00 97.81 242 ALA A N 1
ATOM 1779 C CA . ALA A 1 242 ? -45.247 -8.293 68.985 1.00 97.81 242 ALA A CA 1
ATOM 1780 C C . ALA A 1 242 ? -44.955 -7.819 70.423 1.00 97.81 242 ALA A C 1
ATOM 1782 O O . ALA A 1 242 ? -45.303 -8.511 71.383 1.00 97.81 242 ALA A O 1
ATOM 1783 N N . HIS A 1 243 ? -44.388 -6.618 70.593 1.00 97.31 243 HIS A N 1
ATOM 1784 C CA . HIS A 1 243 ? -44.241 -5.995 71.912 1.00 97.31 243 HIS A CA 1
ATOM 1785 C C . HIS A 1 243 ? -45.600 -5.691 72.555 1.00 97.31 243 HIS A C 1
ATOM 1787 O O . HIS A 1 243 ? -45.835 -6.094 73.691 1.00 97.31 243 HIS A O 1
ATOM 1793 N N . GLN A 1 244 ? -46.535 -5.083 71.819 1.00 97.19 244 GLN A N 1
ATOM 1794 C CA . GLN A 1 244 ? -47.888 -4.799 72.320 1.00 97.19 244 GLN A CA 1
ATOM 1795 C C . GLN A 1 244 ? -48.631 -6.067 72.773 1.00 97.19 244 GLN A C 1
ATOM 1797 O O . GLN A 1 244 ? -49.273 -6.060 73.823 1.00 97.19 244 GLN A O 1
ATOM 1802 N N . LEU A 1 245 ? -48.512 -7.168 72.022 1.00 97.50 245 LEU A N 1
ATOM 1803 C CA . LEU A 1 245 ? -49.086 -8.465 72.392 1.00 97.50 245 LEU A CA 1
ATOM 1804 C C . LEU A 1 245 ? -48.416 -9.062 73.643 1.00 97.50 245 LEU A C 1
ATOM 1806 O O . LEU A 1 245 ? -49.090 -9.677 74.472 1.00 97.50 245 LEU A O 1
ATOM 1810 N N . THR A 1 246 ? -47.107 -8.855 73.808 1.00 97.56 246 THR A N 1
ATOM 1811 C CA . THR A 1 246 ? -46.358 -9.283 75.001 1.00 97.56 246 THR A CA 1
ATOM 1812 C C . THR A 1 246 ? -46.828 -8.518 76.241 1.00 97.56 246 THR A C 1
ATOM 1814 O O . THR A 1 246 ? -47.183 -9.144 77.240 1.00 97.56 246 THR A O 1
ATOM 1817 N N . ASP A 1 247 ? -46.937 -7.189 76.159 1.00 96.62 247 ASP A N 1
ATOM 1818 C CA . ASP A 1 247 ? -47.451 -6.334 77.237 1.00 96.62 247 ASP A CA 1
ATOM 1819 C C . ASP A 1 247 ? -48.894 -6.702 77.621 1.00 96.62 247 ASP A C 1
ATOM 1821 O O . ASP A 1 247 ? -49.234 -6.773 78.804 1.00 96.62 247 ASP A O 1
ATOM 1825 N N . GLN A 1 248 ? -49.759 -6.960 76.633 1.00 96.69 248 GLN A N 1
ATOM 1826 C CA . GLN A 1 248 ? -51.133 -7.418 76.869 1.00 96.69 248 GLN A CA 1
ATOM 1827 C C . GLN A 1 248 ? -51.170 -8.784 77.565 1.00 96.69 248 GLN A C 1
ATOM 1829 O O . GLN A 1 248 ? -51.950 -8.967 78.500 1.00 96.69 248 GLN A O 1
ATOM 1834 N N . SER A 1 249 ? -50.301 -9.715 77.164 1.00 97.25 249 SER A N 1
ATOM 1835 C CA . SER A 1 249 ? -50.199 -11.046 77.775 1.00 97.25 249 SER A CA 1
ATOM 1836 C C . SER A 1 249 ? -49.722 -10.973 79.230 1.00 97.25 249 SER A C 1
ATOM 1838 O O . SER A 1 249 ? -50.281 -11.647 80.092 1.00 97.25 249 SER A O 1
ATOM 1840 N N . GLN A 1 250 ? -48.745 -10.108 79.530 1.00 96.19 250 GLN A N 1
ATOM 1841 C CA . GLN A 1 250 ? -48.277 -9.862 80.900 1.00 96.19 250 GLN A CA 1
ATOM 1842 C C . GLN A 1 250 ? -49.374 -9.245 81.779 1.00 96.19 250 GLN A C 1
ATOM 1844 O O . GLN A 1 250 ? -49.589 -9.703 82.901 1.00 96.19 250 GLN A O 1
ATOM 1849 N N . ARG A 1 251 ? -50.118 -8.255 81.263 1.00 96.19 251 ARG A N 1
ATOM 1850 C CA . ARG A 1 251 ? -51.258 -7.654 81.979 1.00 96.19 251 ARG A CA 1
ATOM 1851 C C . ARG A 1 251 ? -52.345 -8.684 82.275 1.00 96.19 251 ARG A C 1
ATOM 1853 O O . ARG A 1 251 ? -52.806 -8.759 83.411 1.00 96.19 251 ARG A O 1
ATOM 1860 N N . LEU A 1 252 ? -52.714 -9.503 81.287 1.00 96.31 252 LEU A N 1
ATOM 1861 C CA . LEU A 1 252 ? -53.704 -10.567 81.458 1.00 96.31 252 LEU A CA 1
ATOM 1862 C C . LEU A 1 252 ? -53.262 -11.580 82.524 1.00 96.31 252 LEU A C 1
ATOM 1864 O O . LEU A 1 252 ? -54.054 -11.914 83.399 1.00 96.31 252 LEU A O 1
ATOM 1868 N N . ALA A 1 253 ? -51.995 -12.006 82.505 1.00 95.12 253 ALA A N 1
ATOM 1869 C CA . ALA A 1 253 ? -51.442 -12.882 83.536 1.00 95.12 253 ALA A CA 1
ATOM 1870 C C . ALA A 1 253 ? -51.516 -12.247 84.938 1.00 95.12 253 ALA A C 1
ATOM 1872 O O . ALA A 1 253 ? -51.954 -12.906 85.877 1.00 95.12 253 ALA A O 1
ATOM 1873 N N . SER A 1 254 ? -51.167 -10.960 85.075 1.00 95.88 254 SER A N 1
ATOM 1874 C CA . SER A 1 254 ? -51.232 -10.260 86.367 1.00 95.88 254 SER A CA 1
ATOM 1875 C C . SER A 1 254 ? -52.657 -10.089 86.905 1.00 95.88 254 SER A C 1
ATOM 1877 O O . SER A 1 254 ? -52.865 -10.178 88.111 1.00 95.88 254 SER A O 1
ATOM 1879 N N . GLU A 1 255 ? -53.655 -9.900 86.037 1.00 95.50 255 GLU A N 1
ATOM 1880 C CA . GLU A 1 255 ? -55.053 -9.773 86.468 1.00 95.50 255 GLU A CA 1
ATOM 1881 C C . GLU A 1 255 ? -55.667 -11.137 86.826 1.00 95.50 255 GLU A C 1
ATOM 1883 O O . GLU A 1 255 ? -56.463 -11.226 87.758 1.00 95.50 255 GLU A O 1
ATOM 1888 N N . VAL A 1 256 ? -55.246 -12.220 86.157 1.00 95.44 256 VAL A N 1
ATOM 1889 C CA . VAL A 1 256 ? -55.596 -13.595 86.554 1.00 95.44 256 VAL A CA 1
ATOM 1890 C C . VAL A 1 256 ? -54.984 -13.947 87.913 1.00 95.44 256 VAL A C 1
ATOM 1892 O O . VAL A 1 256 ? -55.691 -14.474 88.766 1.00 95.44 256 VAL A O 1
ATOM 1895 N N . ASP A 1 257 ? -53.716 -13.611 88.159 1.00 94.25 257 ASP A N 1
ATOM 1896 C CA . ASP A 1 257 ? -53.060 -13.822 89.460 1.00 94.25 257 ASP A CA 1
ATOM 1897 C C . ASP A 1 257 ? -53.740 -13.016 90.586 1.00 94.25 257 ASP A C 1
ATOM 1899 O O . ASP A 1 257 ? -54.039 -13.543 91.662 1.00 94.25 257 ASP A O 1
ATOM 1903 N N . ARG A 1 258 ? -54.121 -11.762 90.301 1.00 93.25 258 ARG A N 1
ATOM 1904 C CA . ARG A 1 258 ? -54.904 -10.902 91.205 1.00 93.25 258 ARG A CA 1
ATOM 1905 C C . ARG A 1 258 ? -56.307 -11.452 91.491 1.00 93.25 258 ARG A C 1
ATOM 1907 O O . ARG A 1 258 ? -56.819 -11.285 92.597 1.00 93.25 258 ARG A O 1
ATOM 1914 N N . LEU A 1 259 ? -56.924 -12.138 90.530 1.00 93.75 259 LEU A N 1
ATOM 1915 C CA . LEU A 1 259 ? -58.218 -12.801 90.703 1.00 93.75 259 LEU A CA 1
ATOM 1916 C C . LEU A 1 259 ? -58.087 -14.110 91.501 1.00 93.75 259 LEU A C 1
ATOM 1918 O O . LEU A 1 259 ? -58.918 -14.383 92.362 1.00 93.75 259 LEU A O 1
ATOM 1922 N N . MET A 1 260 ? -57.022 -14.888 91.294 1.00 92.75 260 MET A N 1
ATOM 1923 C CA . MET A 1 260 ? -56.768 -16.107 92.076 1.00 92.75 260 MET A CA 1
ATOM 1924 C C . MET A 1 260 ? -56.426 -15.790 93.535 1.00 92.75 260 MET A C 1
ATOM 1926 O O . MET A 1 260 ? -56.941 -16.441 94.440 1.00 92.75 260 MET A O 1
ATOM 1930 N N . THR A 1 261 ? -55.623 -14.753 93.784 1.00 92.31 261 THR A N 1
ATOM 1931 C CA . THR A 1 261 ? -55.288 -14.306 95.147 1.00 92.31 261 THR A CA 1
ATOM 1932 C C . THR A 1 261 ? -56.473 -13.692 95.892 1.00 92.31 261 THR A C 1
ATOM 1934 O O . THR A 1 261 ? -56.573 -13.875 97.101 1.00 92.31 261 THR A O 1
ATOM 1937 N N . THR A 1 262 ? -57.410 -13.029 95.204 1.00 91.56 262 THR A N 1
ATOM 1938 C CA . THR A 1 262 ? -58.645 -12.512 95.833 1.00 91.56 262 THR A CA 1
ATOM 1939 C C . THR A 1 262 ? -59.746 -13.564 96.016 1.00 91.56 262 THR A C 1
ATOM 1941 O O . THR A 1 262 ? -60.629 -13.351 96.837 1.00 91.56 262 THR A O 1
ATOM 1944 N N . LEU A 1 263 ? -59.689 -14.705 95.317 1.00 85.81 263 LEU A N 1
ATOM 1945 C CA . LEU A 1 263 ? -60.555 -15.873 95.563 1.00 85.81 263 LEU A CA 1
ATOM 1946 C C . LEU A 1 263 ? -60.014 -16.835 96.639 1.00 85.81 263 LEU A C 1
ATOM 1948 O O . LEU A 1 263 ? -60.722 -17.759 97.036 1.00 85.81 263 LEU A O 1
ATOM 1952 N N . ALA A 1 264 ? -58.771 -16.645 97.087 1.00 73.81 264 ALA A N 1
ATOM 1953 C CA . ALA A 1 264 ? -58.091 -17.487 98.074 1.00 73.81 264 ALA A CA 1
ATOM 1954 C C . ALA A 1 264 ? -58.008 -16.856 99.483 1.00 73.81 264 ALA A C 1
ATOM 1956 O O . ALA A 1 264 ? -57.271 -17.370 100.329 1.00 73.81 264 ALA A O 1
ATOM 1957 N N . ALA A 1 265 ? -58.727 -15.751 99.718 1.00 53.38 265 ALA A N 1
ATOM 1958 C CA . ALA A 1 265 ? -58.717 -14.945 100.943 1.00 53.38 265 ALA A CA 1
ATOM 1959 C C . ALA A 1 265 ? -60.124 -14.805 101.550 1.00 53.38 265 ALA A C 1
ATOM 1961 O O . ALA A 1 265 ? -60.201 -14.800 102.799 1.00 53.38 265 ALA A O 1
#

Secondary structure (DSSP, 8-state):
-----PPPPP--------------------------------------------PPPS--------S------PPP-----PPPPPSS-GGGTHHHHHHHHHHHHHHHHHHHHHHHHHHHHHHHHTGGGGHHHHHHHHHHHHHHHHHHHHHHHHHHHHHHHHHHHHHHHHHHHHHHHHHHHHHHHHHHHHHHHHHHHHHHHHHHHHHHHHHHHHHHHHHHHHHHHHHHHHHHHHHHHHHHHHHHHHHHHHHHHHHHHHHHHHH--

Foldseek 3Di:
DDDDDDDDDDDDDDDPDPDDDPDDDDDDDDDDDDDDDDDDDDDDDDDDDDDPDDDDDPDDDDDDDPPPPPPPPDPPPDDPPPPDPDPDDPVPPVLPVLVVVLVVQLVVLVVQLVVLVVQLVVLVVVPPVSPVSNVVSVVSNVVSVVSNVVSVVVVVVSVVVVVVVVVVVVVVVVVVVVVVVVVVVVVVVVVVVVVVVVVVVVVVVVVVVVVVVVVVVVVVVVVVVVVVVVVVVVVVVVVVVVVVVVVVVVVVVVVVVVVVVVVVD

pLDDT: mean 74.27, std 25.73, range [30.25, 98.44]